Protein AF-A0A2V9CF68-F1 (afdb_monomer)

pLDDT: mean 82.23, std 21.62, range [32.94, 98.69]

Structure (mmCIF, N/CA/C/O backbone):
data_AF-A0A2V9CF68-F1
#
_entry.id   AF-A0A2V9CF68-F1
#
loop_
_atom_site.group_PDB
_atom_site.id
_atom_site.type_symbol
_atom_site.label_atom_id
_atom_site.label_alt_id
_atom_site.label_comp_id
_atom_site.label_asym_id
_atom_site.label_entity_id
_atom_site.label_seq_id
_atom_site.pdbx_PDB_ins_code
_atom_site.Cartn_x
_atom_site.Cartn_y
_atom_site.Cartn_z
_atom_site.occupancy
_atom_site.B_iso_or_equiv
_atom_site.auth_seq_id
_atom_site.auth_comp_id
_atom_site.auth_asym_id
_atom_site.auth_atom_id
_atom_site.pdbx_PDB_model_num
ATOM 1 N N . MET A 1 1 ? -14.642 15.635 1.815 1.00 54.84 1 MET A N 1
ATOM 2 C CA . MET A 1 1 ? -13.775 14.434 1.874 1.00 54.84 1 MET A CA 1
ATOM 3 C C . MET A 1 1 ? -12.700 14.695 2.900 1.00 54.84 1 MET A C 1
ATOM 5 O O . MET A 1 1 ? -12.173 15.802 2.899 1.00 54.84 1 MET A O 1
ATOM 9 N N . ARG A 1 2 ? -12.412 13.734 3.782 1.00 53.28 2 ARG A N 1
ATOM 10 C CA . ARG A 1 2 ? -11.269 13.888 4.684 1.00 53.28 2 ARG A CA 1
ATOM 11 C C . ARG A 1 2 ? -9.996 13.611 3.875 1.00 53.28 2 ARG A C 1
ATOM 13 O O . ARG A 1 2 ? -10.026 12.724 3.014 1.00 53.28 2 ARG A O 1
ATOM 20 N N . PRO A 1 3 ? -8.920 14.391 4.061 1.00 52.75 3 PRO A N 1
ATOM 21 C CA . PRO A 1 3 ? -7.630 13.998 3.529 1.00 52.75 3 PRO A CA 1
ATOM 22 C C . PRO A 1 3 ? -7.236 12.654 4.152 1.00 52.75 3 PRO A C 1
ATOM 24 O O . PRO A 1 3 ? -7.772 12.262 5.191 1.00 52.75 3 PRO A O 1
ATOM 27 N N . TRP A 1 4 ? -6.355 11.929 3.470 1.00 60.69 4 TRP A N 1
ATOM 28 C CA . TRP A 1 4 ? -5.820 10.666 3.961 1.00 60.69 4 TRP A CA 1
ATOM 29 C C . TRP A 1 4 ? -5.393 10.802 5.437 1.00 60.69 4 TRP A C 1
ATOM 31 O O . TRP A 1 4 ? -4.842 11.853 5.777 1.00 60.69 4 TRP A O 1
ATOM 41 N N . PRO A 1 5 ? -5.640 9.804 6.310 1.00 53.25 5 PRO A N 1
ATOM 42 C CA . PRO A 1 5 ? -5.426 9.945 7.754 1.00 53.25 5 PRO A CA 1
ATOM 43 C C . PRO A 1 5 ? -4.019 10.433 8.149 1.00 53.25 5 PRO A C 1
ATOM 45 O O . PRO A 1 5 ? -3.871 11.034 9.206 1.00 53.25 5 PRO A O 1
ATOM 48 N N . SER A 1 6 ? -3.014 10.262 7.275 1.00 51.41 6 SER A N 1
ATOM 49 C CA . SER A 1 6 ? -1.632 10.735 7.461 1.00 51.41 6 SER A CA 1
ATOM 50 C C . SER A 1 6 ? -1.274 12.081 6.788 1.00 51.41 6 SER A C 1
ATOM 52 O O . SER A 1 6 ? -0.101 12.380 6.599 1.00 51.41 6 SER A O 1
ATOM 54 N N . ALA A 1 7 ? -2.247 12.920 6.415 1.00 47.47 7 ALA A N 1
ATOM 55 C CA . ALA A 1 7 ? -1.996 14.226 5.777 1.00 47.47 7 ALA A CA 1
ATOM 56 C C . ALA A 1 7 ? -1.641 15.380 6.748 1.00 47.47 7 ALA A C 1
ATOM 58 O O . ALA A 1 7 ? -1.466 16.517 6.307 1.00 47.47 7 ALA A O 1
ATOM 59 N N . SER A 1 8 ? -1.564 15.117 8.055 1.00 43.09 8 SER A N 1
ATOM 60 C CA . SER A 1 8 ? -1.045 16.036 9.080 1.00 43.09 8 SER A CA 1
ATOM 61 C C . SER A 1 8 ? 0.483 15.944 9.201 1.00 43.09 8 SER A C 1
ATOM 63 O O . SER A 1 8 ? 1.076 14.935 8.836 1.00 43.09 8 SER A O 1
ATOM 65 N N . SER A 1 9 ? 1.130 16.989 9.734 1.00 44.47 9 SER A N 1
ATOM 66 C CA . SER A 1 9 ? 2.597 17.097 9.893 1.00 44.47 9 SER A CA 1
ATOM 67 C C . SER A 1 9 ? 3.245 15.990 10.738 1.00 44.47 9 SER A C 1
ATOM 69 O O . SER A 1 9 ? 4.461 15.840 10.708 1.00 44.47 9 SER A O 1
ATOM 71 N N . GLU A 1 10 ? 2.443 15.197 11.448 1.00 47.47 10 GLU A N 1
ATOM 72 C CA . GLU A 1 10 ? 2.833 13.916 12.029 1.00 47.47 10 GLU A CA 1
ATOM 73 C C . GLU A 1 10 ? 1.908 12.833 11.457 1.00 47.47 10 GLU A C 1
ATOM 75 O O . GLU A 1 10 ? 0.677 12.920 11.562 1.00 47.47 10 GLU A O 1
ATOM 80 N N . LYS A 1 11 ? 2.501 11.832 10.798 1.00 64.69 11 LYS A N 1
ATOM 81 C CA . LYS A 1 11 ? 1.781 10.679 10.256 1.00 64.69 11 LYS A CA 1
ATOM 82 C C . LYS A 1 11 ? 1.430 9.735 11.407 1.00 64.69 11 LYS A C 1
ATOM 84 O O . LYS A 1 11 ? 2.267 8.957 11.857 1.00 64.69 11 LYS A O 1
ATOM 89 N N . VAL A 1 12 ? 0.203 9.827 11.909 1.00 74.62 12 VAL A N 1
ATOM 90 C CA . VAL A 1 12 ? -0.264 8.986 13.019 1.00 74.62 12 VAL A CA 1
ATOM 91 C C . VAL A 1 12 ? -0.771 7.642 12.476 1.00 74.62 12 VAL A C 1
ATOM 93 O O . VAL A 1 12 ? -1.551 7.646 11.519 1.00 74.62 12 VAL A O 1
ATOM 96 N N . PRO A 1 13 ? -0.361 6.500 13.063 1.00 85.56 13 PRO A N 1
ATOM 97 C CA . PRO A 1 13 ? -0.931 5.196 12.743 1.00 85.56 13 PRO A CA 1
ATOM 98 C C . PRO A 1 13 ? -2.456 5.184 12.882 1.00 85.56 13 PRO A C 1
ATOM 100 O O . PRO A 1 13 ? -3.014 5.694 13.855 1.00 85.56 13 PRO A O 1
ATOM 103 N N . VAL A 1 14 ? -3.131 4.559 11.926 1.00 90.31 14 VAL A N 1
ATOM 104 C CA . VAL A 1 14 ? -4.577 4.333 11.954 1.00 90.31 14 VAL A CA 1
ATOM 105 C C . VAL A 1 14 ? -4.861 3.061 12.761 1.00 90.31 14 VAL A C 1
ATOM 107 O O . VAL A 1 14 ? -4.119 2.084 12.624 1.00 90.31 14 VAL A O 1
ATOM 110 N N . PRO A 1 15 ? -5.922 3.021 13.594 1.00 93.44 15 PRO A N 1
ATOM 111 C CA . PRO A 1 15 ? -6.317 1.797 14.285 1.00 93.44 15 PRO A CA 1
ATOM 112 C C . PRO A 1 15 ? -6.438 0.619 13.314 1.00 93.44 15 PRO A C 1
ATOM 114 O O . PRO A 1 15 ? -7.020 0.764 12.240 1.00 93.44 15 PRO A O 1
ATOM 117 N N . VAL A 1 16 ? -5.918 -0.551 13.703 1.00 94.62 16 VAL A N 1
ATOM 118 C CA . VAL A 1 16 ? -5.820 -1.739 12.831 1.00 94.62 16 VAL A CA 1
ATOM 119 C C . VAL A 1 16 ? -7.144 -2.032 12.124 1.00 94.62 16 VAL A C 1
ATOM 121 O O . VAL A 1 16 ? -7.177 -2.162 10.907 1.00 94.62 16 VAL A O 1
ATOM 124 N N . GLU A 1 17 ? -8.254 -2.059 12.860 1.00 94.19 17 GLU A N 1
ATOM 125 C CA . GLU A 1 17 ? -9.573 -2.352 12.295 1.00 94.19 17 GLU A CA 1
ATOM 126 C C . GLU A 1 17 ? -10.018 -1.321 11.239 1.00 94.19 17 GLU A C 1
ATOM 128 O O . GLU A 1 17 ? -10.606 -1.679 10.219 1.00 94.19 17 GLU A O 1
ATOM 133 N N . GLU A 1 18 ? -9.719 -0.037 11.449 1.00 93.56 18 GLU A N 1
ATOM 134 C CA . GLU A 1 18 ? -10.039 1.027 10.493 1.00 93.56 18 GLU A CA 1
ATOM 135 C C . GLU A 1 18 ? -9.141 0.946 9.251 1.00 93.56 18 GLU A C 1
ATOM 137 O O . GLU A 1 18 ? -9.642 1.032 8.128 1.00 93.56 18 GLU A O 1
ATOM 142 N N . ALA A 1 19 ? -7.840 0.694 9.432 1.00 95.69 19 ALA A N 1
ATOM 143 C CA . ALA A 1 19 ? -6.902 0.484 8.332 1.00 95.69 19 ALA A CA 1
ATOM 144 C C . ALA A 1 19 ? -7.339 -0.690 7.440 1.00 95.69 19 ALA A C 1
ATOM 146 O O . ALA A 1 19 ? -7.378 -0.563 6.215 1.00 95.69 19 ALA A O 1
ATOM 147 N N . LEU A 1 20 ? -7.749 -1.804 8.054 1.00 97.06 20 LEU A N 1
ATOM 148 C CA . LEU A 1 20 ? -8.263 -2.980 7.356 1.00 97.06 20 LEU A CA 1
ATOM 149 C C . LEU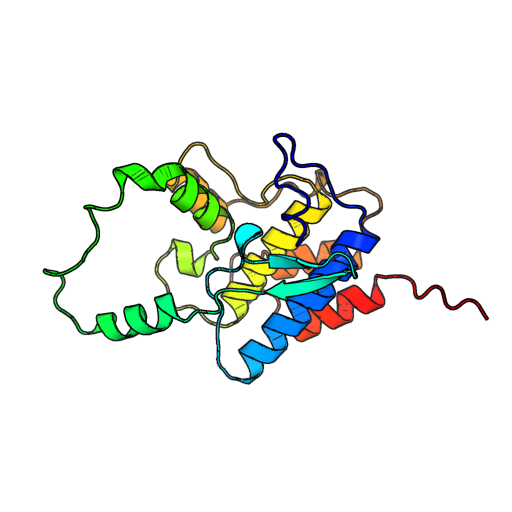 A 1 20 ? -9.572 -2.685 6.609 1.00 97.06 20 LEU A C 1
ATOM 151 O O . LEU A 1 20 ? -9.690 -3.041 5.439 1.00 97.06 20 LEU A O 1
ATOM 155 N N . LYS A 1 21 ? -10.524 -1.957 7.209 1.00 95.19 21 LYS A N 1
ATOM 156 C CA . LYS A 1 21 ? -11.767 -1.538 6.525 1.00 95.19 21 LYS A CA 1
ATOM 157 C C . LYS A 1 21 ? -11.510 -0.643 5.309 1.00 95.19 21 LYS A C 1
ATOM 159 O O . LYS A 1 21 ? -12.213 -0.761 4.303 1.00 95.19 21 LYS A O 1
ATOM 164 N N . ILE A 1 22 ? -10.524 0.253 5.387 1.00 95.88 22 ILE A N 1
ATOM 165 C CA . ILE A 1 22 ? -10.114 1.097 4.256 1.00 95.88 22 ILE A CA 1
ATOM 166 C C . ILE A 1 22 ? -9.480 0.227 3.167 1.00 95.88 22 ILE A C 1
ATOM 168 O O . ILE A 1 22 ? -9.891 0.288 2.008 1.00 95.88 22 ILE A O 1
ATOM 172 N N . CYS A 1 23 ? -8.506 -0.608 3.531 1.00 97.88 23 CYS A N 1
ATOM 173 C CA . CYS A 1 23 ? -7.775 -1.438 2.578 1.00 97.88 23 CYS A CA 1
ATOM 174 C C . CYS A 1 23 ? -8.637 -2.525 1.928 1.00 97.88 23 CYS A C 1
ATOM 176 O O . CYS A 1 23 ? -8.420 -2.809 0.755 1.00 97.88 23 CYS A O 1
ATOM 178 N N . ALA A 1 24 ? -9.658 -3.060 2.601 1.00 98.19 24 ALA A N 1
ATOM 179 C CA . ALA A 1 24 ? -10.625 -3.961 1.972 1.00 98.19 24 ALA A CA 1
ATOM 180 C C . ALA A 1 24 ? -11.313 -3.301 0.760 1.00 98.19 24 ALA A C 1
ATOM 182 O O . ALA A 1 24 ? -11.367 -3.888 -0.318 1.00 98.19 24 ALA A O 1
ATOM 183 N N . GLN A 1 25 ? -11.754 -2.045 0.903 1.00 98.06 25 GLN A N 1
ATOM 184 C CA . GLN A 1 25 ? -12.384 -1.295 -0.191 1.00 98.06 25 GLN A CA 1
ATOM 185 C C . GLN A 1 25 ? -11.380 -0.878 -1.280 1.00 98.06 25 GLN A C 1
ATOM 187 O O . GLN A 1 25 ? -11.732 -0.803 -2.456 1.00 98.06 25 GLN A O 1
ATOM 192 N N . VAL A 1 26 ? -10.116 -0.606 -0.922 1.00 98.31 26 VAL A N 1
ATOM 193 C CA . VAL A 1 26 ? -9.057 -0.379 -1.924 1.00 98.31 26 VAL A CA 1
ATOM 194 C C . VAL A 1 26 ? -8.816 -1.652 -2.737 1.00 98.31 26 VAL A C 1
ATOM 196 O O . VAL A 1 26 ? -8.753 -1.579 -3.962 1.00 98.31 26 VAL A O 1
ATOM 199 N N . ALA A 1 27 ? -8.715 -2.808 -2.077 1.00 98.56 27 ALA A N 1
ATOM 200 C CA . ALA A 1 27 ? -8.533 -4.099 -2.732 1.00 98.56 27 ALA A CA 1
ATOM 201 C C . ALA A 1 27 ? -9.712 -4.434 -3.662 1.00 98.56 27 ALA A C 1
ATOM 203 O O . ALA A 1 27 ? -9.478 -4.827 -4.801 1.00 98.56 27 ALA A O 1
ATOM 204 N N . GLU A 1 28 ? -10.952 -4.169 -3.236 1.00 98.44 28 GLU A N 1
ATOM 205 C CA . GLU A 1 28 ? -12.160 -4.290 -4.071 1.00 98.44 28 GLU A CA 1
ATOM 206 C C . GLU A 1 28 ? -12.088 -3.412 -5.333 1.00 98.44 28 GLU A C 1
ATOM 208 O O . GLU A 1 28 ? -12.361 -3.865 -6.445 1.00 98.44 28 GLU A O 1
ATOM 213 N N . ALA A 1 29 ? -11.672 -2.150 -5.189 1.00 97.94 29 ALA A N 1
ATOM 214 C CA . ALA A 1 29 ? -11.540 -1.239 -6.324 1.00 97.94 29 ALA A CA 1
ATOM 215 C C . ALA A 1 29 ? -10.443 -1.681 -7.312 1.00 97.94 29 ALA A C 1
ATOM 217 O O . ALA A 1 29 ? -10.614 -1.532 -8.524 1.00 97.94 29 ALA A O 1
ATOM 218 N N . LEU A 1 30 ? -9.325 -2.219 -6.809 1.00 98.19 30 LEU A N 1
ATOM 219 C CA . LEU A 1 30 ? -8.256 -2.773 -7.644 1.00 98.19 30 LEU A CA 1
ATOM 220 C C . LEU A 1 30 ? -8.708 -4.041 -8.368 1.00 98.19 30 LEU A C 1
ATOM 222 O O . LEU A 1 30 ? -8.493 -4.145 -9.570 1.00 98.19 30 LEU A O 1
ATOM 226 N N . GLU A 1 31 ? -9.367 -4.963 -7.665 1.00 98.19 31 GLU A N 1
ATOM 227 C CA . GLU A 1 31 ? -9.943 -6.189 -8.227 1.00 98.19 31 GLU A CA 1
ATOM 228 C C . GLU A 1 31 ? -10.862 -5.857 -9.410 1.00 98.19 31 GLU A C 1
ATOM 230 O O . GLU A 1 31 ? -10.607 -6.294 -10.533 1.00 98.19 31 GLU A O 1
ATOM 235 N N . ALA A 1 32 ? -11.839 -4.968 -9.203 1.00 97.19 32 ALA A N 1
ATOM 236 C CA . ALA A 1 32 ? -12.784 -4.558 -10.241 1.00 97.19 32 ALA A CA 1
ATOM 237 C C . ALA A 1 32 ? -12.117 -3.884 -11.460 1.00 97.19 32 ALA A C 1
ATOM 239 O O . ALA A 1 32 ? -12.636 -3.949 -12.580 1.00 97.19 32 ALA A O 1
ATOM 240 N N . ALA A 1 33 ? -10.984 -3.201 -11.267 1.00 95.50 33 ALA A N 1
ATOM 241 C CA . ALA A 1 33 ? -10.203 -2.628 -12.362 1.00 95.50 33 ALA A CA 1
ATOM 242 C C . ALA A 1 33 ? -9.382 -3.701 -13.096 1.00 95.50 33 ALA A C 1
ATOM 244 O O . ALA A 1 33 ? -9.371 -3.735 -14.330 1.00 95.50 33 ALA A O 1
ATOM 245 N N . HIS A 1 34 ? -8.742 -4.605 -12.352 1.00 96.06 34 HIS A N 1
ATOM 246 C CA . HIS A 1 34 ? -7.926 -5.697 -12.887 1.00 96.06 34 HIS A CA 1
ATOM 247 C C . HIS A 1 34 ? -8.755 -6.672 -13.724 1.00 96.06 34 HIS A C 1
ATOM 249 O O . HIS A 1 34 ? -8.288 -7.091 -14.783 1.00 96.06 34 HIS A O 1
ATOM 255 N N . GLU A 1 35 ? -9.996 -6.962 -13.324 1.00 95.88 35 GLU A N 1
ATOM 256 C CA . GLU A 1 35 ? -10.957 -7.759 -14.106 1.00 95.88 35 GLU A CA 1
ATOM 257 C C . GLU A 1 35 ? -11.269 -7.147 -15.479 1.00 95.88 35 GLU A C 1
ATOM 259 O O . GLU A 1 35 ? -11.575 -7.857 -16.435 1.00 95.88 35 GLU A O 1
ATOM 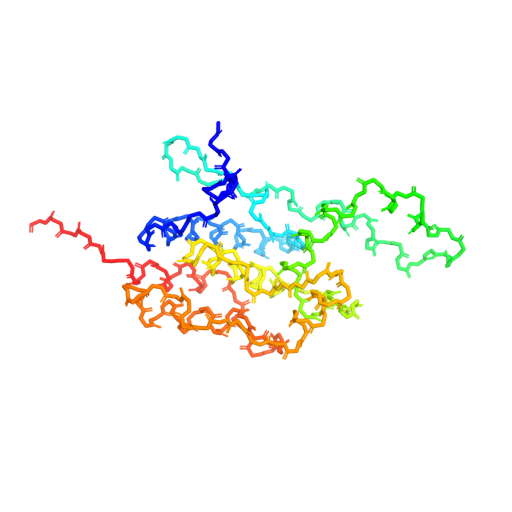264 N N . LYS A 1 36 ? -11.142 -5.822 -15.603 1.00 94.19 36 LYS A N 1
ATOM 265 C CA . LYS A 1 36 ? -11.320 -5.079 -16.859 1.00 94.19 36 LYS A CA 1
ATOM 266 C C . LYS A 1 36 ? -10.005 -4.856 -17.609 1.00 94.19 36 LYS A C 1
ATOM 268 O O . LYS A 1 36 ? -9.978 -4.109 -18.584 1.00 94.19 36 LYS A O 1
ATOM 273 N N . GLY A 1 37 ? -8.908 -5.462 -17.151 1.00 91.38 37 GLY A N 1
ATOM 274 C CA . GLY A 1 37 ? -7.574 -5.292 -17.729 1.00 91.38 37 GLY A CA 1
ATOM 275 C C . GLY A 1 37 ? -6.927 -3.932 -17.441 1.00 91.38 37 GLY A C 1
ATOM 276 O O . GLY A 1 37 ? -5.930 -3.587 -18.075 1.00 91.38 37 GLY A O 1
ATOM 277 N N . ILE A 1 38 ? -7.463 -3.150 -16.500 1.00 93.06 38 ILE A N 1
ATOM 278 C CA . ILE A 1 38 ? -6.951 -1.822 -16.147 1.00 93.06 38 ILE A CA 1
ATOM 279 C C . ILE A 1 38 ? -5.996 -1.953 -14.962 1.00 93.06 38 ILE A C 1
ATOM 281 O O . ILE A 1 38 ? -6.396 -2.397 -13.894 1.00 93.06 38 ILE A O 1
ATOM 285 N N . ILE A 1 39 ? -4.746 -1.519 -15.133 1.00 92.94 39 ILE A N 1
ATOM 286 C CA . ILE A 1 39 ? -3.737 -1.445 -14.061 1.00 92.94 39 ILE A CA 1
ATOM 287 C C . ILE A 1 39 ? -3.631 0.015 -13.607 1.00 92.94 39 ILE A C 1
ATOM 289 O O . ILE A 1 39 ? -3.463 0.906 -14.444 1.00 92.94 39 ILE A O 1
ATOM 293 N N . HIS A 1 40 ? -3.683 0.277 -12.303 1.00 94.50 40 HIS A N 1
ATOM 294 C CA . HIS A 1 40 ? -3.639 1.626 -11.743 1.00 94.50 40 HIS A CA 1
ATOM 295 C C .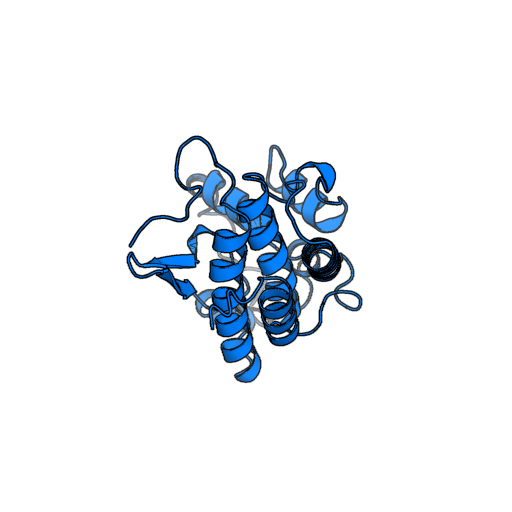 HIS A 1 40 ? -2.269 2.296 -11.930 1.00 94.50 40 HIS A C 1
ATOM 297 O O . HIS A 1 40 ? -2.215 3.466 -12.315 1.00 94.50 40 HIS A O 1
ATOM 303 N N . ARG A 1 41 ? -1.162 1.585 -11.669 1.00 92.88 41 ARG A N 1
ATOM 304 C CA . ARG A 1 41 ? 0.244 2.028 -11.837 1.00 92.88 41 ARG A CA 1
ATOM 305 C C . ARG A 1 41 ? 0.698 3.216 -10.976 1.00 92.88 41 ARG A C 1
ATOM 307 O O . ARG A 1 41 ? 1.835 3.670 -11.143 1.00 92.88 41 ARG A O 1
ATOM 314 N N . ASP A 1 42 ? -0.166 3.764 -10.131 1.00 91.31 42 ASP A N 1
ATOM 315 C CA . ASP A 1 42 ? 0.119 4.950 -9.309 1.00 91.31 42 ASP A CA 1
ATOM 316 C C . ASP A 1 42 ? -0.685 4.949 -8.001 1.00 91.31 42 ASP A C 1
ATOM 318 O O . ASP A 1 42 ? -1.101 5.998 -7.513 1.00 91.31 42 ASP A O 1
ATOM 322 N N . LEU A 1 43 ? -0.975 3.770 -7.447 1.00 94.62 43 LEU A N 1
ATOM 323 C CA . LEU A 1 43 ? -1.687 3.693 -6.177 1.00 94.62 43 LEU A CA 1
ATOM 324 C C . LEU A 1 43 ? -0.799 4.252 -5.058 1.00 94.62 43 LEU A C 1
ATOM 326 O O . LEU A 1 43 ? 0.327 3.805 -4.862 1.00 94.62 43 LEU A O 1
ATOM 330 N N . LYS A 1 44 ? -1.321 5.238 -4.330 1.00 92.62 44 LYS A N 1
ATOM 331 C CA . LYS A 1 44 ? -0.654 5.908 -3.208 1.00 92.62 44 LYS A CA 1
ATOM 332 C C . LYS A 1 44 ? -1.687 6.638 -2.346 1.00 92.62 44 LYS A C 1
ATOM 334 O O . LYS A 1 44 ? -2.777 6.924 -2.850 1.00 92.62 44 LYS A O 1
ATOM 339 N N . PRO A 1 45 ? -1.357 7.030 -1.104 1.00 92.50 45 PRO A N 1
ATOM 340 C CA . PRO A 1 45 ? -2.265 7.755 -0.214 1.00 92.50 45 PRO A CA 1
ATOM 341 C C . PRO A 1 45 ? -2.980 8.956 -0.845 1.00 92.50 45 PRO A C 1
ATOM 343 O O . PRO A 1 45 ? -4.178 9.149 -0.648 1.00 92.50 45 PRO A O 1
ATOM 346 N N . ALA A 1 46 ? -2.277 9.748 -1.662 1.00 88.69 46 ALA A N 1
ATOM 347 C CA . ALA A 1 46 ? -2.857 10.919 -2.325 1.00 88.69 46 ALA A CA 1
ATOM 348 C C . ALA A 1 46 ? -4.042 10.572 -3.255 1.00 88.69 46 ALA A C 1
ATOM 350 O O . ALA A 1 46 ? -4.969 11.384 -3.382 1.00 88.69 46 ALA A O 1
ATOM 351 N N . ASN A 1 47 ? -4.035 9.358 -3.819 1.00 92.62 47 ASN A N 1
ATOM 352 C CA . ASN A 1 47 ? -5.017 8.839 -4.774 1.00 92.62 47 ASN A CA 1
ATOM 353 C C . ASN A 1 47 ? -6.127 8.015 -4.096 1.00 92.62 47 ASN A C 1
ATOM 355 O O . ASN A 1 47 ? -6.998 7.479 -4.776 1.00 92.62 47 ASN A O 1
ATOM 359 N N . VAL A 1 48 ? -6.146 7.941 -2.761 1.00 93.56 48 VAL A N 1
ATOM 360 C CA . VAL A 1 48 ? -7.216 7.291 -1.995 1.00 93.56 48 VAL A CA 1
ATOM 361 C C . VAL A 1 48 ? -7.970 8.343 -1.185 1.00 93.56 48 VAL A C 1
ATOM 363 O O . VAL A 1 48 ? -7.385 9.100 -0.410 1.00 93.56 48 VAL A O 1
ATOM 366 N N . LYS A 1 49 ? -9.293 8.420 -1.361 1.00 91.12 49 LYS A N 1
ATOM 367 C CA . LYS A 1 49 ? -10.161 9.335 -0.605 1.00 91.12 49 LYS A CA 1
ATOM 368 C C . LYS A 1 49 ? -11.135 8.563 0.260 1.00 91.12 49 LYS A C 1
ATOM 370 O O . LYS A 1 49 ? -11.834 7.686 -0.238 1.00 91.12 49 LYS A O 1
ATOM 375 N N . VAL A 1 50 ? -11.247 8.973 1.521 1.00 90.62 50 VAL A N 1
ATOM 376 C CA . VAL A 1 50 ? -12.250 8.461 2.457 1.00 90.62 50 VAL A CA 1
ATOM 377 C C . VAL A 1 50 ? -13.319 9.534 2.668 1.00 90.62 50 VAL A C 1
ATOM 379 O O . VAL A 1 50 ? -13.046 10.705 2.968 1.00 90.62 50 VAL A O 1
ATOM 382 N N . THR A 1 51 ? -14.565 9.155 2.422 1.00 89.56 51 THR A N 1
ATOM 383 C CA . THR A 1 51 ? -15.734 10.004 2.673 1.00 89.56 51 THR A CA 1
ATOM 384 C C . THR A 1 51 ? -16.060 10.041 4.172 1.00 89.56 51 THR A C 1
ATOM 386 O O . THR A 1 51 ? -15.656 9.132 4.897 1.00 89.56 51 THR A O 1
ATOM 389 N N . PRO A 1 52 ? -16.772 11.067 4.677 1.00 84.06 52 PRO A N 1
ATOM 390 C CA . PRO A 1 52 ? -17.224 11.088 6.071 1.00 84.06 52 PRO A CA 1
ATOM 391 C C . PRO A 1 52 ? -18.050 9.856 6.469 1.00 84.06 52 PRO A C 1
ATOM 393 O O . PRO A 1 52 ? -18.049 9.478 7.634 1.00 84.06 52 PRO A O 1
ATOM 396 N N . GLU A 1 53 ? -18.701 9.211 5.501 1.00 87.00 53 GLU A N 1
ATOM 397 C CA . GLU A 1 53 ? -19.500 7.997 5.673 1.00 87.00 53 GLU A CA 1
ATOM 398 C C . GLU A 1 53 ? -18.658 6.705 5.623 1.00 87.00 53 GLU A C 1
ATOM 400 O O . GLU A 1 53 ? -19.213 5.610 5.596 1.00 87.00 53 GLU A O 1
ATOM 405 N N . GLY A 1 54 ? -17.325 6.805 5.555 1.00 87.31 54 GLY A N 1
ATOM 406 C CA . GLY A 1 54 ? -16.412 5.655 5.546 1.00 87.31 54 GLY A CA 1
ATOM 407 C C . GLY A 1 54 ? -16.252 4.954 4.191 1.00 87.31 54 GLY A C 1
ATOM 408 O O . GLY A 1 54 ? -15.540 3.954 4.101 1.00 87.31 54 GLY A O 1
ATOM 409 N N . LYS A 1 55 ? -16.865 5.473 3.116 1.00 94.00 55 LYS A N 1
ATOM 410 C CA . LYS A 1 55 ? -16.664 4.949 1.753 1.00 94.00 55 LYS A CA 1
ATOM 411 C C . LYS A 1 55 ? -15.331 5.402 1.176 1.00 94.00 55 LYS A C 1
ATOM 413 O O . LYS A 1 55 ? -15.019 6.597 1.236 1.00 94.00 55 LYS A O 1
ATOM 418 N N . VAL A 1 56 ? -14.612 4.476 0.557 1.00 95.31 56 VAL A N 1
ATOM 419 C CA . VAL A 1 56 ? -13.339 4.711 -0.122 1.00 95.31 56 VAL A CA 1
ATOM 420 C C . VAL A 1 56 ? -13.562 4.928 -1.616 1.00 95.31 56 VAL A C 1
ATOM 422 O O . VAL A 1 56 ? -14.369 4.257 -2.255 1.00 95.31 56 VAL A O 1
ATOM 425 N N . LYS A 1 57 ? -12.829 5.883 -2.188 1.00 94.31 57 LYS A N 1
ATOM 426 C CA . LYS A 1 57 ? -12.691 6.062 -3.634 1.00 94.31 57 LYS A CA 1
ATOM 427 C C . LYS A 1 57 ? -11.216 6.050 -4.003 1.00 94.31 57 LYS A C 1
ATOM 429 O O . LYS A 1 57 ? -10.455 6.871 -3.490 1.00 94.31 57 LYS A O 1
ATOM 434 N N . VAL A 1 58 ? -10.848 5.148 -4.906 1.00 94.56 58 VAL A N 1
ATOM 435 C CA . VAL A 1 58 ? -9.533 5.126 -5.552 1.00 94.56 58 VAL A CA 1
ATOM 436 C C . VAL A 1 58 ? -9.618 5.974 -6.821 1.00 94.56 58 VAL A C 1
ATOM 438 O O . VAL A 1 58 ? -10.556 5.827 -7.608 1.00 94.56 58 VAL A O 1
ATOM 441 N N . LEU A 1 59 ? -8.700 6.923 -6.966 1.00 91.56 59 LEU A N 1
ATOM 442 C CA . LEU A 1 59 ? -8.678 7.926 -8.029 1.00 91.56 59 LEU A CA 1
ATOM 443 C C . LEU A 1 59 ? -7.553 7.640 -9.028 1.00 91.56 59 LEU A C 1
ATOM 445 O O . LEU A 1 59 ? -6.601 6.942 -8.709 1.00 91.56 59 LEU A O 1
ATOM 449 N N . ASP A 1 60 ? -7.646 8.231 -10.220 1.00 84.44 60 ASP A N 1
ATOM 450 C CA . ASP A 1 60 ? -6.550 8.287 -11.197 1.00 84.44 60 ASP A CA 1
ATOM 451 C C . ASP A 1 60 ? -5.994 6.918 -11.634 1.00 84.44 60 ASP A C 1
ATOM 453 O O . ASP A 1 60 ? -4.786 6.725 -11.791 1.00 84.44 60 ASP A O 1
ATOM 457 N N . PHE A 1 61 ? -6.890 5.959 -11.890 1.00 78.50 61 PHE A N 1
ATOM 458 C CA . PHE A 1 61 ? -6.540 4.662 -12.471 1.00 78.50 61 PHE A CA 1
ATOM 459 C C . PHE A 1 61 ? -5.861 4.822 -13.830 1.00 78.50 61 PHE A C 1
ATOM 461 O O . PHE A 1 61 ? -6.555 4.946 -14.829 1.00 78.50 61 PHE A O 1
ATOM 468 N N . GLY A 1 62 ? -4.529 4.780 -13.888 1.00 63.59 62 GLY A N 1
ATOM 469 C CA . GLY A 1 62 ? -3.717 4.465 -15.072 1.00 63.59 62 GLY A CA 1
ATOM 470 C C . GLY A 1 62 ? -3.885 5.320 -16.339 1.00 63.59 62 GLY A C 1
ATOM 471 O O . GLY A 1 62 ? -3.064 5.177 -17.244 1.00 63.59 62 GLY A O 1
ATOM 472 N N . LEU A 1 63 ? -4.877 6.214 -16.425 1.00 56.62 63 LEU A N 1
ATOM 473 C CA . LEU A 1 63 ? -5.295 6.872 -17.664 1.00 56.62 63 LEU A CA 1
ATOM 474 C C . LEU A 1 63 ? -4.148 7.696 -18.250 1.00 56.62 63 LEU A C 1
ATOM 476 O O . LEU A 1 63 ? -3.847 7.561 -19.428 1.00 56.62 63 LEU A O 1
ATOM 480 N N . ALA A 1 64 ? -3.414 8.445 -17.424 1.00 51.03 64 ALA A N 1
ATOM 481 C CA . ALA A 1 64 ? -2.280 9.250 -17.882 1.00 51.03 64 ALA A CA 1
ATOM 482 C C . ALA A 1 64 ? -1.072 8.415 -18.365 1.00 51.03 64 ALA A C 1
ATOM 484 O O . ALA A 1 64 ? -0.339 8.848 -19.249 1.00 51.03 64 ALA A O 1
ATOM 485 N N . LYS A 1 65 ? -0.860 7.206 -17.819 1.00 51.31 65 LYS A N 1
ATOM 486 C CA . LYS A 1 65 ? 0.269 6.324 -18.191 1.00 51.31 65 LYS A CA 1
ATOM 487 C C . LYS A 1 65 ? -0.085 5.339 -19.313 1.00 51.31 65 LYS A C 1
ATOM 489 O O . LYS A 1 65 ? 0.824 4.723 -19.864 1.00 51.31 65 LYS A O 1
ATOM 494 N N . ALA A 1 66 ? -1.365 5.162 -19.644 1.00 41.56 66 ALA A N 1
ATOM 495 C CA . ALA A 1 66 ? -1.795 4.406 -20.821 1.00 41.56 66 ALA A CA 1
ATOM 496 C C . ALA A 1 66 ? -1.420 5.149 -22.115 1.00 41.56 66 ALA A C 1
ATOM 498 O O . ALA A 1 66 ? -0.873 4.532 -23.019 1.00 41.56 66 ALA A O 1
ATOM 499 N N . PHE A 1 67 ? -1.566 6.479 -22.140 1.00 33.72 67 PHE A N 1
ATOM 500 C CA . PHE A 1 67 ? -1.153 7.314 -23.278 1.00 33.72 67 PHE A CA 1
ATOM 501 C C . PHE A 1 67 ? 0.371 7.444 -23.437 1.00 33.72 67 PHE A C 1
ATOM 503 O O . PHE A 1 67 ? 0.854 7.641 -24.543 1.00 33.72 67 PHE A O 1
ATOM 510 N N . ALA A 1 68 ? 1.147 7.276 -22.361 1.00 41.28 68 ALA A N 1
ATOM 511 C CA . ALA A 1 68 ? 2.611 7.203 -22.442 1.00 41.28 68 ALA A CA 1
ATOM 512 C C . ALA A 1 68 ? 3.124 5.808 -22.867 1.00 41.28 68 ALA A C 1
ATOM 514 O O . ALA A 1 68 ? 4.290 5.659 -23.216 1.00 41.28 68 ALA A O 1
ATOM 515 N N . GLY A 1 69 ? 2.265 4.781 -22.822 1.00 37.03 69 GLY A N 1
ATOM 516 C CA . GLY A 1 69 ? 2.588 3.408 -23.221 1.00 37.03 69 GLY A CA 1
ATOM 517 C C . GLY A 1 69 ? 2.612 3.179 -24.734 1.00 37.03 69 GLY A C 1
ATOM 518 O O . GLY A 1 69 ? 3.232 2.212 -25.167 1.00 37.03 69 GLY A O 1
ATOM 519 N N . ASP A 1 70 ? 2.018 4.080 -25.522 1.00 32.94 70 ASP A N 1
ATOM 520 C CA . ASP A 1 70 ? 2.132 4.088 -26.990 1.00 32.94 70 ASP A CA 1
ATOM 521 C C . ASP A 1 70 ? 3.412 4.793 -27.480 1.00 32.94 70 ASP A C 1
ATOM 523 O O . ASP A 1 70 ? 3.812 4.631 -28.631 1.00 32.94 70 ASP A O 1
ATOM 527 N N . ALA A 1 71 ? 4.134 5.492 -26.594 1.00 37.06 71 ALA A N 1
ATOM 528 C CA . ALA A 1 71 ? 5.410 6.136 -26.916 1.00 37.06 71 ALA A CA 1
ATOM 529 C C . ALA A 1 71 ? 6.596 5.153 -26.991 1.00 37.06 71 ALA A C 1
ATOM 531 O O . ALA A 1 71 ? 7.720 5.560 -27.269 1.00 37.06 71 ALA A O 1
ATOM 532 N N . ALA A 1 72 ? 6.372 3.847 -26.795 1.00 38.72 72 ALA A N 1
ATOM 533 C CA . ALA A 1 72 ? 7.400 2.829 -27.024 1.00 38.72 72 ALA A CA 1
ATOM 534 C C . ALA A 1 72 ? 7.820 2.705 -28.509 1.00 38.72 72 ALA A C 1
ATOM 536 O O . ALA A 1 72 ? 8.760 1.971 -28.806 1.00 38.72 72 ALA A O 1
ATOM 537 N N . ASN A 1 73 ? 7.157 3.431 -29.421 1.00 37.28 73 ASN A N 1
ATOM 538 C CA . ASN A 1 73 ? 7.490 3.517 -30.845 1.00 37.28 73 ASN A CA 1
ATOM 539 C C . ASN A 1 73 ? 7.901 4.921 -31.322 1.00 37.28 73 ASN A C 1
ATOM 541 O O . ASN A 1 73 ? 8.037 5.114 -32.530 1.00 37.28 73 ASN A O 1
ATOM 545 N N . GLU A 1 74 ? 8.121 5.895 -30.433 1.00 35.59 74 GLU A N 1
ATOM 546 C CA . GLU A 1 74 ? 8.536 7.237 -30.855 1.00 35.59 74 GLU A CA 1
ATOM 547 C C . GLU A 1 74 ? 9.982 7.561 -30.462 1.00 35.59 74 GLU A C 1
ATOM 549 O O . GLU A 1 74 ? 10.462 7.247 -29.374 1.00 35.59 74 GLU A O 1
ATOM 554 N N . ASP A 1 75 ? 10.670 8.148 -31.440 1.00 38.25 75 ASP A N 1
ATOM 555 C CA . ASP A 1 75 ? 12.063 8.581 -31.478 1.00 38.25 75 ASP A CA 1
ATOM 556 C C . ASP A 1 75 ? 12.611 9.071 -30.110 1.00 38.25 75 ASP A C 1
ATOM 558 O O . ASP A 1 75 ? 12.030 9.982 -29.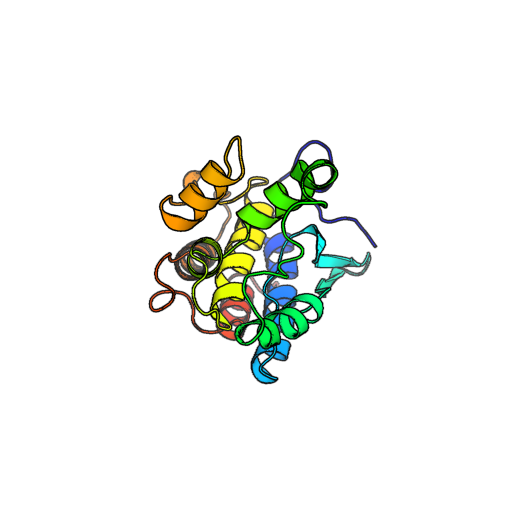508 1.00 38.25 75 ASP A O 1
ATOM 562 N N . PRO A 1 76 ? 13.760 8.537 -29.629 1.00 46.53 76 PRO A N 1
ATOM 563 C CA . PRO A 1 76 ? 14.416 8.980 -28.395 1.00 46.53 76 PRO A CA 1
ATOM 564 C C . PRO A 1 76 ? 14.718 10.489 -28.325 1.00 46.53 76 PRO A C 1
ATOM 566 O O . PRO A 1 76 ? 15.071 10.988 -27.255 1.00 46.53 76 PRO A O 1
ATOM 569 N N . SER A 1 77 ? 14.608 11.219 -29.439 1.00 42.00 77 SER A N 1
ATOM 570 C CA . SER A 1 77 ? 14.867 12.657 -29.526 1.00 42.00 77 SER A CA 1
ATOM 571 C C . SER A 1 77 ? 13.757 13.562 -28.956 1.00 42.00 77 SER A C 1
ATOM 573 O O . SER A 1 77 ? 14.043 14.715 -28.640 1.00 42.00 77 SER A O 1
ATOM 575 N N . ASN A 1 78 ? 12.532 13.058 -28.742 1.00 39.09 78 ASN A N 1
ATOM 576 C CA . ASN A 1 78 ? 11.375 13.860 -28.297 1.00 39.09 78 ASN A CA 1
ATOM 577 C C . ASN A 1 78 ? 10.808 13.438 -26.932 1.00 39.09 78 ASN A C 1
ATOM 579 O O . ASN A 1 78 ? 9.603 13.477 -26.690 1.00 39.09 78 ASN A O 1
ATOM 583 N N . SER A 1 79 ? 11.677 13.058 -25.998 1.00 40.62 79 SER A N 1
ATOM 584 C CA . SER A 1 79 ? 11.265 12.792 -24.620 1.00 40.62 79 SER A CA 1
ATOM 585 C C . SER A 1 79 ? 11.028 14.121 -23.873 1.00 40.62 79 SER A C 1
ATOM 587 O O . SER A 1 79 ? 11.984 14.883 -23.695 1.00 40.62 79 SER A O 1
ATOM 589 N N . PRO A 1 80 ? 9.809 14.439 -23.389 1.00 36.97 80 PRO A N 1
ATOM 590 C CA . PRO A 1 80 ? 9.556 15.636 -22.586 1.00 36.97 80 PRO A CA 1
ATOM 591 C C . PRO A 1 80 ? 10.051 15.405 -21.147 1.00 36.97 80 PRO A C 1
ATOM 593 O O . PRO A 1 80 ? 9.273 15.404 -20.199 1.00 36.97 80 PRO A O 1
ATOM 596 N N . THR A 1 81 ? 11.347 15.137 -20.972 1.00 43.97 81 THR A N 1
ATOM 597 C CA . THR A 1 81 ? 11.852 14.481 -19.750 1.00 43.97 81 THR A CA 1
ATOM 598 C C . THR A 1 81 ? 12.665 15.389 -18.826 1.00 43.97 81 THR A C 1
ATOM 600 O O . THR A 1 81 ? 13.019 14.965 -17.735 1.00 43.97 81 THR A O 1
ATOM 603 N N . LEU A 1 82 ? 12.921 16.661 -19.151 1.00 39.41 82 LEU A N 1
ATOM 604 C CA . LEU A 1 82 ? 13.866 17.460 -18.343 1.00 39.41 82 LEU A CA 1
ATOM 605 C C . LEU A 1 82 ? 13.404 18.853 -17.888 1.00 39.41 82 LEU A C 1
ATOM 607 O O . LEU A 1 82 ? 14.045 19.428 -17.014 1.00 39.41 82 LEU A O 1
ATOM 611 N N . SER A 1 83 ? 12.285 19.395 -18.378 1.00 37.88 83 SER A N 1
ATOM 612 C CA . SER A 1 83 ? 11.871 20.774 -18.043 1.00 37.88 83 SER A CA 1
ATOM 613 C C . SER A 1 83 ? 10.907 20.907 -16.853 1.00 37.88 83 SER A C 1
ATOM 615 O O . SER A 1 83 ? 10.747 22.005 -16.328 1.00 37.88 83 SER A O 1
ATOM 617 N N . ILE A 1 84 ? 10.302 19.813 -16.373 1.00 42.38 84 ILE A N 1
ATOM 618 C CA . ILE A 1 84 ? 9.342 19.817 -15.242 1.00 42.38 84 ILE A CA 1
ATOM 619 C C . ILE A 1 84 ? 10.018 19.465 -13.893 1.00 42.38 84 ILE A C 1
ATOM 621 O O . ILE A 1 84 ? 9.446 19.656 -12.819 1.00 42.38 84 ILE A O 1
ATOM 625 N N . ALA A 1 85 ? 11.271 18.997 -13.925 1.00 40.84 85 ALA A N 1
ATOM 626 C CA . ALA A 1 85 ? 11.959 18.392 -12.782 1.00 40.84 85 ALA A CA 1
ATOM 627 C C . ALA A 1 85 ? 12.173 19.338 -11.580 1.00 40.84 85 ALA A C 1
ATOM 629 O O . ALA A 1 85 ? 12.161 18.881 -10.442 1.00 40.84 85 ALA A O 1
ATOM 630 N N . ALA A 1 86 ? 12.303 20.654 -11.785 1.00 37.69 86 ALA A N 1
ATOM 631 C CA . ALA A 1 86 ? 12.685 21.580 -10.714 1.00 37.69 86 ALA A CA 1
ATOM 632 C C . ALA A 1 86 ? 11.578 21.852 -9.670 1.00 37.69 86 ALA A C 1
ATOM 634 O O . ALA A 1 86 ? 11.880 21.997 -8.486 1.00 37.69 86 ALA A O 1
ATOM 635 N N . THR A 1 87 ? 10.300 21.873 -10.064 1.00 41.22 87 THR A N 1
ATOM 636 C CA . THR A 1 87 ? 9.171 22.244 -9.178 1.00 41.22 87 THR A CA 1
ATOM 637 C C . THR A 1 87 ? 8.469 21.032 -8.547 1.00 41.22 87 THR A C 1
ATOM 639 O O . THR A 1 87 ? 7.581 21.192 -7.715 1.00 41.22 87 THR A O 1
ATOM 642 N N . MET A 1 88 ? 8.865 19.811 -8.923 1.00 46.88 88 MET A N 1
ATOM 643 C CA . MET A 1 88 ? 8.163 18.569 -8.575 1.00 46.88 88 MET A CA 1
ATOM 644 C C . MET A 1 88 ? 8.951 17.614 -7.671 1.00 46.88 88 MET A C 1
ATOM 646 O O . MET A 1 88 ? 8.467 16.515 -7.414 1.00 46.88 88 MET A O 1
ATOM 650 N N . HIS A 1 89 ? 10.119 18.008 -7.152 1.00 45.88 89 HIS A N 1
ATOM 651 C CA . HIS A 1 89 ? 10.979 17.132 -6.345 1.00 45.88 89 HIS A CA 1
ATOM 652 C C . HIS A 1 89 ? 10.215 16.398 -5.224 1.00 45.88 89 HIS A C 1
ATOM 654 O O . HIS A 1 89 ? 10.249 15.174 -5.179 1.00 45.88 89 HIS A O 1
ATOM 660 N N . GLY A 1 90 ? 9.420 17.094 -4.399 1.00 47.97 90 GLY A N 1
ATOM 661 C CA . GLY A 1 90 ? 8.647 16.453 -3.319 1.00 47.97 90 GLY A CA 1
ATOM 662 C C . GLY A 1 90 ? 7.514 15.522 -3.789 1.00 47.97 90 GLY A C 1
ATOM 663 O O . GLY A 1 90 ? 7.251 14.497 -3.167 1.00 47.97 90 GLY A O 1
ATOM 664 N N . VAL A 1 91 ? 6.863 15.835 -4.915 1.00 54.00 91 VAL A N 1
ATOM 665 C CA . VAL A 1 91 ? 5.772 15.017 -5.491 1.00 54.00 91 VAL A CA 1
ATOM 666 C C . VAL A 1 91 ? 6.324 13.764 -6.182 1.00 54.00 91 VAL A C 1
ATOM 668 O O . VAL A 1 91 ? 5.724 12.686 -6.116 1.00 54.00 91 VAL A O 1
ATOM 671 N N . ILE A 1 92 ? 7.486 13.902 -6.821 1.00 60.19 92 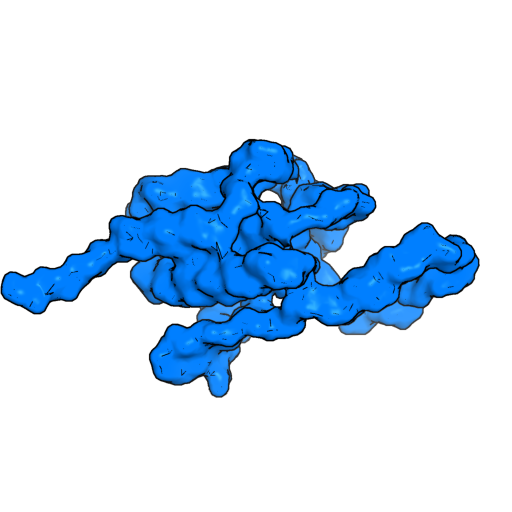ILE A N 1
ATOM 672 C CA . ILE A 1 92 ? 8.218 12.818 -7.475 1.00 60.19 92 ILE A CA 1
ATOM 673 C C . ILE A 1 92 ? 8.785 11.853 -6.420 1.00 60.19 92 ILE A C 1
ATOM 675 O O . ILE A 1 92 ? 8.547 10.649 -6.527 1.00 60.19 92 ILE A O 1
ATOM 679 N N . LEU A 1 93 ? 9.420 12.374 -5.359 1.00 58.44 93 LEU A N 1
ATOM 680 C CA . LEU A 1 93 ? 9.900 11.590 -4.210 1.00 58.44 93 LEU A CA 1
ATOM 681 C C . LEU A 1 93 ? 8.759 10.811 -3.543 1.00 58.44 93 LEU A C 1
ATOM 683 O O . LEU A 1 93 ? 8.835 9.592 -3.405 1.00 58.44 93 LEU A O 1
ATOM 687 N N . GLY A 1 94 ? 7.649 11.490 -3.231 1.00 68.19 94 GLY A N 1
ATOM 688 C CA . GLY A 1 94 ? 6.490 10.860 -2.597 1.00 68.19 94 GLY A CA 1
ATOM 689 C C . GLY A 1 94 ? 5.836 9.765 -3.443 1.00 68.19 94 GLY A C 1
ATOM 690 O O . GLY A 1 94 ? 5.196 8.877 -2.899 1.00 68.19 94 GLY A O 1
ATOM 691 N N . THR A 1 95 ? 5.999 9.784 -4.767 1.00 77.12 95 THR A N 1
ATOM 692 C CA . THR A 1 95 ? 5.471 8.728 -5.645 1.00 77.12 95 THR A CA 1
ATOM 693 C C . THR A 1 95 ? 6.415 7.524 -5.723 1.00 77.12 95 THR A C 1
ATOM 695 O O . THR A 1 95 ? 5.943 6.391 -5.814 1.00 77.12 95 THR A O 1
ATOM 698 N N . ALA A 1 96 ? 7.732 7.746 -5.650 1.00 87.38 96 ALA A N 1
ATOM 699 C CA . ALA A 1 96 ? 8.739 6.690 -5.762 1.00 87.38 96 ALA A CA 1
ATOM 700 C C . ALA A 1 96 ? 8.5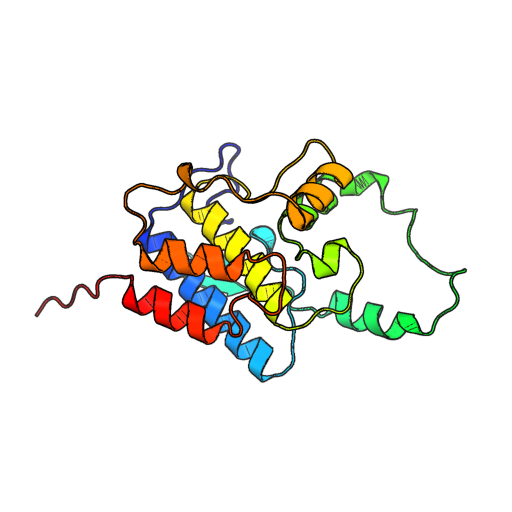85 5.604 -4.680 1.00 87.38 96 ALA A C 1
ATOM 702 O O . ALA A 1 96 ? 8.718 4.423 -4.991 1.00 87.38 96 ALA A O 1
ATOM 703 N N . ALA A 1 97 ? 8.206 5.981 -3.454 1.00 93.12 97 ALA A N 1
ATOM 704 C CA . ALA A 1 97 ? 8.049 5.065 -2.316 1.00 93.12 97 ALA A CA 1
ATOM 705 C C . ALA A 1 97 ? 6.947 3.995 -2.490 1.00 93.12 97 ALA A C 1
ATOM 707 O O . ALA A 1 97 ? 6.966 2.964 -1.815 1.00 93.12 97 ALA A O 1
ATOM 708 N N . TYR A 1 98 ? 5.991 4.212 -3.402 1.00 95.44 98 TYR A N 1
ATOM 709 C CA . TYR A 1 98 ? 4.904 3.263 -3.700 1.00 95.44 98 TYR A CA 1
ATOM 710 C C . TYR A 1 98 ? 5.088 2.555 -5.045 1.00 95.44 98 TYR A C 1
ATOM 712 O O . TYR A 1 98 ? 4.218 1.793 -5.467 1.00 95.44 98 TYR A O 1
ATOM 720 N N . MET A 1 99 ? 6.201 2.798 -5.742 1.00 94.31 99 MET A N 1
ATOM 721 C CA . MET A 1 99 ? 6.504 2.071 -6.968 1.00 94.31 99 MET A CA 1
ATOM 722 C C . MET A 1 99 ? 6.821 0.611 -6.662 1.00 94.31 99 MET A C 1
ATOM 724 O O . MET A 1 99 ? 7.412 0.263 -5.643 1.00 94.31 99 MET A O 1
ATOM 728 N N . SER A 1 100 ? 6.477 -0.258 -7.603 1.00 95.31 100 SER A N 1
ATOM 729 C CA . SER A 1 100 ? 6.933 -1.642 -7.571 1.00 95.31 100 SER A CA 1
ATOM 730 C C . SER A 1 100 ? 8.410 -1.767 -8.004 1.00 95.31 100 SER A C 1
ATOM 732 O O . SER A 1 100 ? 8.910 -0.945 -8.780 1.00 95.31 100 SER A O 1
ATOM 734 N N . PRO A 1 101 ? 9.120 -2.832 -7.589 1.00 95.81 101 PRO A N 1
ATOM 735 C CA . PRO A 1 101 ? 10.486 -3.121 -8.031 1.00 95.81 101 PRO A CA 1
ATOM 736 C C . PRO A 1 101 ? 10.652 -3.227 -9.553 1.00 95.81 101 PRO A C 1
ATOM 738 O O . PRO A 1 101 ? 11.747 -3.005 -10.073 1.00 95.81 101 PRO A O 1
ATOM 741 N N . GLU A 1 102 ? 9.613 -3.633 -10.281 1.00 93.62 102 GLU A N 1
ATOM 742 C CA . GLU A 1 102 ? 9.605 -3.650 -11.741 1.00 93.62 102 GLU A CA 1
ATOM 743 C C . GLU A 1 102 ? 9.464 -2.243 -12.337 1.00 93.62 102 GLU A C 1
ATOM 745 O O . GLU A 1 102 ? 10.201 -1.929 -13.269 1.00 93.62 102 GLU A O 1
ATOM 750 N N . GLN A 1 103 ? 8.633 -1.367 -11.759 1.00 92.06 103 GLN A N 1
ATOM 751 C CA . GLN A 1 103 ? 8.548 0.042 -12.168 1.00 92.06 103 GLN A CA 1
ATOM 752 C C . GLN A 1 103 ? 9.859 0.786 -11.919 1.00 92.06 103 GLN A C 1
ATOM 754 O O . GLN A 1 103 ? 10.357 1.452 -12.822 1.00 92.06 103 GLN A O 1
ATOM 759 N N . ALA A 1 104 ? 10.454 0.614 -10.736 1.00 89.31 104 ALA A N 1
ATOM 760 C CA . ALA A 1 104 ? 11.729 1.235 -10.375 1.00 89.31 104 ALA A CA 1
ATOM 761 C C . ALA A 1 104 ? 12.881 0.830 -11.315 1.00 89.31 104 ALA A C 1
ATOM 763 O O . ALA A 1 104 ? 13.849 1.566 -11.477 1.00 89.31 104 ALA A O 1
ATOM 764 N N . ARG A 1 105 ? 12.774 -0.341 -11.959 1.00 87.25 105 ARG A N 1
ATOM 765 C CA . ARG A 1 105 ? 13.736 -0.839 -12.955 1.00 87.25 105 ARG A CA 1
ATOM 766 C C . ARG A 1 105 ? 13.321 -0.565 -14.407 1.00 87.25 105 ARG A C 1
ATOM 768 O O . ARG A 1 105 ? 13.992 -1.061 -15.308 1.00 87.25 105 ARG A O 1
ATOM 775 N N . GLY A 1 106 ? 12.208 0.130 -14.650 1.00 83.00 106 GLY A N 1
ATOM 776 C CA . GLY A 1 106 ? 11.679 0.364 -16.000 1.00 83.00 106 GLY A CA 1
ATOM 777 C C . GLY A 1 106 ? 11.245 -0.911 -16.738 1.00 83.00 106 GLY A C 1
ATOM 778 O O . GLY A 1 106 ? 11.276 -0.959 -17.964 1.00 83.00 106 GLY A O 1
ATOM 779 N N . LYS A 1 107 ? 10.883 -1.975 -16.012 1.00 85.44 107 LYS A N 1
ATOM 780 C CA . LYS A 1 107 ? 10.432 -3.253 -16.585 1.00 85.44 107 LYS A CA 1
ATOM 781 C C . LYS A 1 107 ? 8.921 -3.256 -16.824 1.00 85.44 107 LYS A C 1
ATOM 783 O O . LYS A 1 107 ? 8.174 -2.484 -16.229 1.00 85.44 107 LYS A O 1
ATOM 788 N N . ALA A 1 108 ? 8.468 -4.197 -17.653 1.00 85.75 108 ALA A N 1
ATOM 789 C CA . ALA A 1 108 ? 7.050 -4.404 -17.919 1.00 85.75 108 ALA A CA 1
ATOM 790 C C . ALA A 1 108 ? 6.253 -4.694 -16.632 1.00 85.75 108 ALA A C 1
ATOM 792 O O . ALA A 1 108 ? 6.576 -5.601 -15.849 1.00 85.75 108 ALA A O 1
ATOM 793 N N . VAL A 1 109 ? 5.180 -3.926 -16.463 1.00 89.69 109 VAL A N 1
ATOM 794 C CA . VAL A 1 109 ? 4.259 -3.990 -15.327 1.00 89.69 109 VAL A CA 1
ATOM 795 C C . VAL A 1 109 ? 3.053 -4.865 -15.648 1.00 89.69 109 VAL A C 1
ATOM 797 O O . VAL A 1 109 ? 2.652 -4.997 -16.802 1.00 89.69 109 VAL A O 1
ATOM 800 N N . ASP A 1 110 ? 2.461 -5.447 -14.613 1.00 93.50 110 ASP A N 1
ATOM 801 C CA . ASP A 1 110 ? 1.163 -6.120 -14.677 1.00 93.50 110 ASP A CA 1
ATOM 802 C C . ASP A 1 110 ? 0.361 -5.788 -13.408 1.00 93.50 110 ASP A C 1
ATOM 804 O O . ASP A 1 110 ? 0.807 -4.981 -12.595 1.00 93.50 110 ASP A O 1
ATOM 808 N N . LYS A 1 111 ? -0.818 -6.387 -13.216 1.00 96.25 111 LYS A N 1
ATOM 809 C CA . LYS A 1 111 ? -1.681 -6.114 -12.053 1.00 96.25 111 LYS A CA 1
ATOM 810 C C . LYS A 1 111 ? -0.977 -6.242 -10.691 1.00 96.25 111 LYS A C 1
ATOM 812 O O . LYS A 1 111 ? -1.325 -5.537 -9.749 1.00 96.25 111 LYS A O 1
ATOM 817 N N . ARG A 1 112 ? 0.073 -7.069 -10.590 1.00 98.12 112 ARG A N 1
ATOM 818 C CA . ARG A 1 112 ? 0.858 -7.257 -9.357 1.00 98.12 112 ARG A CA 1
ATOM 819 C C . ARG A 1 112 ? 1.680 -6.028 -8.984 1.00 98.12 112 ARG A C 1
ATOM 821 O O . ARG A 1 112 ? 2.127 -5.919 -7.844 1.00 98.12 112 ARG A O 1
ATOM 828 N N . THR A 1 113 ? 1.868 -5.091 -9.908 1.00 96.12 113 THR A N 1
ATOM 829 C CA . THR A 1 113 ? 2.408 -3.764 -9.608 1.00 96.12 113 THR A CA 1
ATOM 830 C C . THR A 1 113 ? 1.517 -3.022 -8.612 1.00 96.12 113 THR A C 1
ATOM 832 O O . THR A 1 113 ? 2.027 -2.496 -7.624 1.00 96.12 113 THR A O 1
ATOM 835 N N . ASP A 1 114 ? 0.196 -3.059 -8.800 1.00 97.81 114 ASP A N 1
ATOM 836 C CA . ASP A 1 114 ? -0.742 -2.412 -7.877 1.00 97.81 114 ASP A CA 1
ATOM 837 C C . ASP A 1 114 ? -0.804 -3.136 -6.528 1.00 97.81 114 ASP A C 1
ATOM 839 O O . ASP A 1 114 ? -1.005 -2.496 -5.504 1.00 97.81 114 ASP A O 1
ATOM 843 N N . ILE A 1 115 ? -0.567 -4.452 -6.505 1.00 98.69 115 ILE A N 1
ATOM 844 C CA . ILE A 1 115 ? -0.486 -5.249 -5.269 1.00 98.69 115 ILE A CA 1
ATOM 845 C C . ILE A 1 115 ? 0.702 -4.825 -4.396 1.00 98.69 115 ILE A C 1
ATOM 847 O O . ILE A 1 115 ? 0.572 -4.719 -3.177 1.00 98.69 115 ILE A O 1
ATOM 851 N N . GLY A 1 116 ? 1.853 -4.535 -5.010 1.00 98.38 116 GLY A N 1
ATOM 852 C CA . GLY A 1 116 ? 3.004 -3.989 -4.286 1.00 98.38 116 GLY A CA 1
ATOM 853 C C . GLY A 1 116 ? 2.682 -2.629 -3.665 1.00 98.38 116 GLY A C 1
ATOM 854 O O . GLY A 1 116 ? 2.887 -2.423 -2.471 1.00 98.38 116 GLY A O 1
ATOM 855 N N . ALA A 1 117 ? 2.090 -1.734 -4.459 1.00 98.12 117 ALA A N 1
ATOM 856 C CA . ALA A 1 117 ? 1.663 -0.418 -3.993 1.00 98.12 117 ALA A CA 1
ATOM 857 C C . ALA A 1 117 ? 0.592 -0.503 -2.888 1.00 98.12 117 ALA A C 1
ATOM 859 O O . ALA A 1 117 ? 0.648 0.237 -1.906 1.00 98.12 117 ALA A O 1
ATOM 860 N N . PHE A 1 118 ? -0.347 -1.446 -3.004 1.00 98.69 118 PHE A N 1
ATOM 861 C CA . PHE A 1 118 ? -1.348 -1.744 -1.983 1.00 98.69 118 PHE A CA 1
ATOM 862 C C . PHE A 1 118 ? -0.695 -2.157 -0.660 1.00 98.69 118 PHE A C 1
ATOM 864 O O . PHE A 1 118 ? -1.065 -1.637 0.392 1.00 98.69 118 PHE A O 1
ATOM 871 N N . GLY A 1 119 ? 0.322 -3.024 -0.716 1.00 98.62 119 GLY A N 1
ATOM 872 C CA . GLY A 1 119 ? 1.124 -3.395 0.450 1.00 98.62 119 GLY A CA 1
ATOM 873 C C . GLY A 1 119 ? 1.775 -2.185 1.124 1.00 98.62 119 GLY A C 1
ATOM 874 O O . GLY A 1 119 ? 1.695 -2.057 2.344 1.00 98.62 119 GLY A O 1
ATOM 875 N N . CYS A 1 120 ? 2.350 -1.260 0.347 1.00 98.44 120 CYS A N 1
ATOM 876 C CA . CYS A 1 120 ? 2.938 -0.027 0.884 1.00 98.44 120 CYS A CA 1
ATOM 877 C C . CYS A 1 120 ? 1.888 0.858 1.573 1.00 98.44 120 CYS A C 1
ATOM 879 O O . CYS A 1 120 ? 2.143 1.399 2.647 1.00 98.44 120 CYS A O 1
ATOM 881 N N . VAL A 1 121 ? 0.698 0.987 0.976 1.00 97.75 121 VAL A N 1
ATOM 882 C CA . VAL A 1 121 ? -0.413 1.774 1.532 1.00 97.75 121 VAL A CA 1
ATOM 883 C C . VAL A 1 121 ? -0.918 1.182 2.850 1.00 97.75 121 VAL A C 1
ATOM 885 O O . VAL A 1 121 ? -1.083 1.920 3.821 1.00 97.75 121 VAL A O 1
ATOM 888 N N . LEU A 1 122 ? -1.137 -0.136 2.907 1.00 98.31 122 LEU A N 1
ATOM 889 C CA . LEU A 1 122 ? -1.566 -0.819 4.131 1.00 98.31 122 LEU A CA 1
ATOM 890 C C . LEU A 1 122 ? -0.502 -0.712 5.230 1.00 98.31 122 LEU A C 1
ATOM 892 O O . LEU A 1 122 ? -0.829 -0.405 6.375 1.00 98.31 122 LEU A O 1
ATOM 896 N N . TYR A 1 123 ? 0.770 -0.914 4.882 1.00 98.44 123 TYR A N 1
ATOM 897 C CA . TYR A 1 123 ? 1.879 -0.758 5.819 1.00 98.44 123 TYR A CA 1
ATOM 898 C C . TYR A 1 123 ? 1.914 0.657 6.413 1.00 98.44 123 TYR A C 1
ATOM 900 O O . TYR A 1 123 ? 2.034 0.812 7.626 1.00 98.44 123 TYR A O 1
ATOM 908 N N . GLU A 1 124 ? 1.752 1.696 5.593 1.00 96.69 124 GLU A N 1
ATOM 909 C CA . GLU A 1 124 ? 1.766 3.072 6.093 1.00 96.69 124 GLU A CA 1
ATOM 910 C C . GLU A 1 124 ? 0.557 3.414 6.959 1.00 96.69 124 GLU A C 1
ATOM 912 O O . GLU A 1 124 ? 0.719 4.108 7.960 1.00 96.69 124 GLU A O 1
ATOM 917 N N . LEU A 1 125 ? -0.636 2.906 6.638 1.00 95.94 125 LEU A N 1
ATOM 918 C CA . LEU A 1 125 ? -1.787 3.061 7.533 1.00 95.94 125 LEU A CA 1
ATOM 919 C C . LEU A 1 125 ? -1.503 2.466 8.911 1.00 95.94 125 LEU A C 1
ATOM 921 O O . LEU A 1 125 ? -1.812 3.092 9.919 1.00 95.94 125 LEU A O 1
ATOM 925 N N . LEU A 1 126 ? -0.911 1.272 8.954 1.00 96.81 126 LEU A N 1
ATOM 926 C CA . LEU A 1 126 ? -0.671 0.552 10.202 1.00 96.81 126 LEU A CA 1
ATOM 927 C C .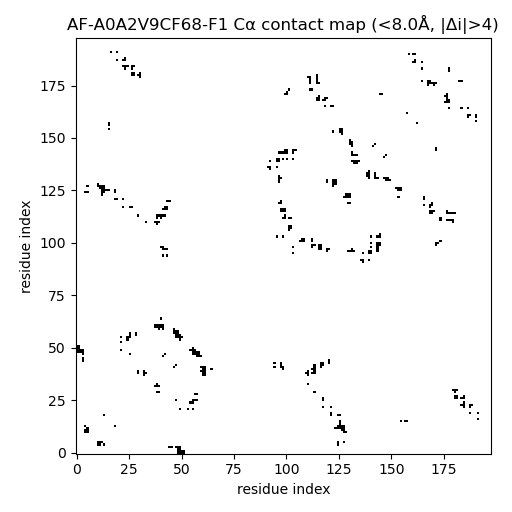 LEU A 1 126 ? 0.487 1.130 11.020 1.00 96.81 126 LEU A C 1
ATOM 929 O O . LEU A 1 126 ? 0.458 1.048 12.243 1.00 96.81 126 LEU A O 1
ATOM 933 N N . THR A 1 127 ? 1.508 1.687 10.369 1.00 96.12 127 THR A N 1
ATOM 934 C CA . THR A 1 127 ? 2.754 2.107 11.037 1.00 96.12 127 THR A CA 1
ATOM 935 C C . THR A 1 127 ? 2.930 3.621 11.129 1.00 96.12 127 THR A C 1
ATOM 937 O O . THR A 1 127 ? 3.780 4.089 11.884 1.00 96.12 127 THR A O 1
ATOM 940 N N . GLY A 1 128 ? 2.185 4.398 10.338 1.00 93.38 128 GLY A N 1
ATOM 941 C CA . GLY A 1 128 ? 2.447 5.823 10.114 1.00 93.38 128 GLY A CA 1
ATOM 942 C C . GLY A 1 128 ? 3.728 6.103 9.311 1.00 93.38 128 GLY A C 1
ATOM 943 O O . GLY A 1 128 ? 4.068 7.261 9.082 1.00 93.38 128 GLY A O 1
ATOM 944 N N . LYS A 1 129 ? 4.452 5.071 8.861 1.00 93.06 129 LYS A N 1
ATOM 945 C CA . LYS A 1 129 ? 5.737 5.180 8.159 1.00 93.06 129 LYS A CA 1
ATOM 946 C C . LYS A 1 129 ? 5.632 4.603 6.753 1.00 93.06 129 LYS A C 1
ATOM 948 O O . LYS A 1 129 ? 4.891 3.655 6.513 1.00 93.06 129 LYS A O 1
ATOM 953 N N . GLN A 1 130 ? 6.403 5.140 5.814 1.00 94.56 130 GLN A N 1
ATOM 954 C CA . GLN A 1 130 ? 6.528 4.505 4.503 1.00 94.56 130 GLN A CA 1
ATOM 955 C C . GLN A 1 130 ? 7.281 3.176 4.631 1.00 94.56 130 GLN A C 1
ATOM 957 O O . GLN A 1 130 ? 8.173 3.035 5.466 1.00 94.56 130 GLN A O 1
ATOM 962 N N . ALA A 1 131 ? 6.913 2.197 3.802 1.00 96.38 131 ALA A N 1
ATOM 963 C CA . ALA A 1 131 ? 7.598 0.904 3.760 1.00 96.38 131 ALA A CA 1
ATOM 964 C C . ALA A 1 131 ? 9.040 1.032 3.240 1.00 96.38 131 ALA A C 1
ATOM 966 O O . ALA A 1 131 ? 9.919 0.286 3.666 1.00 96.38 131 ALA A O 1
ATOM 967 N N . PHE A 1 132 ? 9.266 1.986 2.333 1.00 95.81 132 PHE A N 1
ATOM 968 C CA . PHE A 1 132 ? 10.557 2.308 1.734 1.00 95.81 132 PHE A CA 1
ATOM 969 C C . PHE A 1 132 ? 10.710 3.831 1.705 1.00 95.81 132 PHE A C 1
ATOM 971 O O . PHE A 1 132 ? 9.795 4.520 1.255 1.00 95.81 132 PHE A O 1
ATOM 978 N N . ASP A 1 133 ? 11.845 4.335 2.178 1.00 92.75 133 ASP A N 1
ATOM 979 C CA . ASP A 1 133 ? 12.147 5.766 2.286 1.00 92.75 133 ASP A CA 1
ATOM 980 C C . ASP A 1 133 ? 13.648 6.004 2.021 1.00 92.75 133 ASP A C 1
ATOM 982 O O . ASP A 1 133 ? 14.419 5.042 1.938 1.00 92.75 133 ASP A O 1
ATOM 986 N N . GLY A 1 134 ? 14.052 7.261 1.850 1.00 90.19 134 GLY A N 1
ATOM 987 C CA . GLY A 1 134 ? 15.422 7.680 1.543 1.00 90.19 134 GLY A CA 1
ATOM 988 C C . GLY A 1 134 ? 15.544 9.200 1.417 1.00 90.19 134 GLY A C 1
ATOM 989 O O . GLY A 1 134 ? 14.541 9.899 1.275 1.00 90.19 134 GLY A O 1
ATOM 990 N N . GLU A 1 135 ? 16.770 9.724 1.462 1.00 87.62 135 GLU A N 1
ATOM 991 C CA . GLU A 1 135 ? 17.012 11.174 1.408 1.00 87.62 135 GLU A CA 1
ATOM 992 C C . GLU A 1 135 ? 16.738 11.753 0.012 1.00 87.62 135 GLU A C 1
ATOM 994 O O . GLU A 1 135 ? 16.349 12.917 -0.130 1.00 87.62 135 GLU A O 1
ATOM 999 N N . ASP A 1 136 ? 16.894 10.928 -1.026 1.00 86.25 136 ASP A N 1
ATOM 1000 C CA . ASP A 1 136 ? 16.601 11.282 -2.407 1.00 86.25 136 ASP A CA 1
ATOM 1001 C C . ASP A 1 136 ? 15.907 10.153 -3.192 1.00 86.25 136 ASP A C 1
ATOM 1003 O O . ASP A 1 136 ? 15.674 9.042 -2.711 1.00 86.25 136 ASP A O 1
ATOM 1007 N N . ILE A 1 137 ? 15.550 10.443 -4.447 1.00 86.75 137 ILE A N 1
ATOM 1008 C CA . ILE A 1 137 ? 14.812 9.502 -5.294 1.00 86.75 137 ILE A CA 1
ATOM 1009 C C . ILE A 1 137 ? 15.620 8.243 -5.600 1.00 86.75 137 ILE A C 1
ATOM 1011 O O . ILE A 1 137 ? 15.050 7.160 -5.713 1.00 86.75 137 ILE A O 1
ATOM 1015 N N . THR A 1 138 ? 16.934 8.368 -5.745 1.00 88.19 138 THR A N 1
ATOM 1016 C CA . THR A 1 138 ? 17.814 7.244 -6.058 1.00 88.19 138 THR A CA 1
ATOM 1017 C C . THR A 1 138 ? 17.846 6.278 -4.884 1.00 88.19 138 THR A C 1
ATOM 1019 O O . THR A 1 138 ? 17.730 5.067 -5.088 1.00 88.19 138 THR A O 1
ATOM 1022 N N . GLU A 1 139 ? 17.931 6.805 -3.664 1.00 93.69 139 GLU A N 1
ATOM 1023 C CA . GLU A 1 139 ? 17.879 6.016 -2.435 1.00 93.69 139 GLU A CA 1
ATOM 1024 C C . GLU A 1 139 ? 16.525 5.330 -2.252 1.00 93.69 139 GLU A C 1
ATOM 1026 O O . GLU A 1 139 ? 16.484 4.118 -2.028 1.00 93.69 139 GLU A O 1
ATOM 1031 N N . ILE A 1 140 ? 15.417 6.051 -2.454 1.00 93.56 140 ILE A N 1
ATOM 1032 C CA . ILE A 1 140 ? 14.067 5.475 -2.367 1.00 93.56 140 ILE A CA 1
ATOM 1033 C C . ILE A 1 140 ? 13.891 4.344 -3.391 1.00 93.56 140 ILE A C 1
ATOM 1035 O O . ILE A 1 140 ? 13.420 3.257 -3.052 1.00 93.56 140 ILE A O 1
ATOM 1039 N N . LEU A 1 141 ? 14.297 4.551 -4.649 1.00 92.25 141 LEU A N 1
ATOM 1040 C CA . LEU A 1 141 ? 14.207 3.514 -5.682 1.00 92.25 141 LEU A CA 1
ATOM 1041 C C . LEU A 1 141 ? 15.107 2.312 -5.361 1.00 92.25 141 LEU A C 1
ATOM 1043 O O . LEU A 1 141 ? 14.716 1.166 -5.604 1.00 92.25 141 LEU A O 1
ATOM 1047 N N . ALA A 1 142 ? 16.292 2.541 -4.791 1.00 95.38 142 ALA A N 1
ATOM 1048 C CA . ALA A 1 142 ? 17.161 1.466 -4.326 1.00 95.38 142 ALA A CA 1
ATOM 1049 C C . ALA A 1 142 ? 16.506 0.664 -3.189 1.00 95.38 142 ALA A C 1
ATOM 1051 O O . ALA A 1 142 ? 16.545 -0.571 -3.228 1.00 95.38 142 ALA A O 1
ATOM 1052 N N . ALA A 1 143 ? 15.856 1.339 -2.237 1.00 96.94 143 ALA A N 1
ATOM 1053 C CA . ALA A 1 143 ? 15.113 0.720 -1.145 1.00 96.94 143 ALA A CA 1
ATOM 1054 C C . ALA A 1 143 ? 13.949 -0.139 -1.672 1.00 96.94 143 ALA A C 1
ATO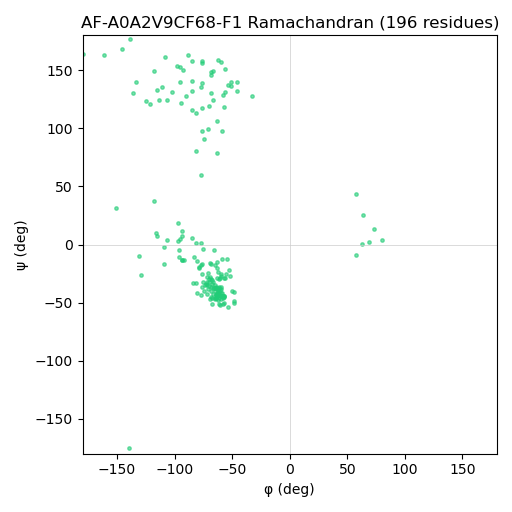M 1056 O O . ALA A 1 143 ? 13.886 -1.346 -1.424 1.00 96.94 143 ALA A O 1
ATOM 1057 N N . VAL A 1 144 ? 13.107 0.422 -2.545 1.00 96.62 144 VAL A N 1
ATOM 1058 C CA . VAL A 1 144 ? 12.021 -0.307 -3.228 1.00 96.62 144 VAL A CA 1
ATOM 1059 C C . VAL A 1 144 ? 12.522 -1.605 -3.872 1.00 96.62 144 VAL A C 1
ATOM 1061 O O . VAL A 1 144 ? 11.861 -2.643 -3.801 1.00 96.62 144 VAL A O 1
ATOM 1064 N N . VAL A 1 145 ? 13.711 -1.582 -4.470 1.00 96.94 145 VAL A N 1
ATOM 1065 C CA . VAL A 1 145 ? 14.299 -2.706 -5.209 1.00 96.94 145 VAL A CA 1
ATOM 1066 C C . VAL A 1 145 ? 14.963 -3.748 -4.302 1.00 96.94 145 VAL A C 1
ATOM 1068 O O . VAL A 1 145 ? 14.958 -4.925 -4.679 1.00 96.94 145 VAL A O 1
ATOM 1071 N N . LYS A 1 146 ? 15.560 -3.344 -3.171 1.00 96.19 146 LYS A N 1
ATOM 1072 C CA . LYS A 1 146 ? 16.525 -4.174 -2.423 1.00 96.19 146 LYS A CA 1
ATOM 1073 C C . LYS A 1 146 ? 16.255 -4.327 -0.927 1.00 96.19 146 LYS A C 1
ATOM 1075 O O . LYS A 1 146 ? 16.734 -5.306 -0.366 1.00 96.19 146 LYS A O 1
ATOM 1080 N N . THR A 1 147 ? 15.574 -3.386 -0.280 1.00 96.62 147 THR A N 1
ATOM 1081 C CA . THR A 1 147 ? 15.398 -3.404 1.180 1.00 96.62 147 THR A CA 1
ATOM 1082 C C . THR A 1 147 ? 14.056 -3.998 1.576 1.00 96.62 147 THR A C 1
ATOM 1084 O O . THR A 1 147 ? 13.090 -3.956 0.813 1.00 96.62 147 THR A O 1
ATOM 1087 N N . GLU A 1 148 ? 13.997 -4.548 2.782 1.00 97.19 148 GLU A N 1
ATOM 1088 C CA . GLU A 1 148 ? 12.752 -4.975 3.414 1.00 97.19 148 GLU A CA 1
ATOM 1089 C C . GLU A 1 148 ? 12.179 -3.843 4.284 1.00 97.19 148 GLU A C 1
ATOM 1091 O O . GLU A 1 148 ? 12.958 -3.040 4.807 1.00 97.19 148 GLU A O 1
ATOM 1096 N N . PRO A 1 149 ? 10.847 -3.765 4.453 1.00 97.25 149 PRO A N 1
ATOM 1097 C CA . PRO A 1 149 ? 10.224 -2.872 5.427 1.00 97.25 149 PRO A CA 1
ATOM 1098 C C . PRO A 1 149 ? 10.638 -3.209 6.866 1.00 97.25 149 PRO A C 1
ATOM 1100 O O . PRO A 1 149 ? 10.995 -4.348 7.179 1.00 97.25 149 PRO A O 1
ATOM 1103 N N . ASP A 1 150 ? 10.503 -2.237 7.766 1.00 97.44 150 ASP A N 1
ATOM 1104 C CA . ASP A 1 150 ? 10.654 -2.454 9.207 1.00 97.44 150 ASP A CA 1
ATOM 1105 C C . ASP A 1 150 ? 9.430 -3.196 9.774 1.00 97.44 150 ASP A C 1
ATOM 1107 O O . ASP A 1 150 ? 8.426 -2.617 10.190 1.00 97.44 150 ASP A O 1
ATOM 1111 N N . TRP A 1 151 ? 9.506 -4.524 9.793 1.00 97.62 151 TRP A N 1
ATOM 1112 C CA . TRP A 1 151 ? 8.420 -5.372 10.284 1.00 97.62 151 TRP A CA 1
ATOM 1113 C C . TRP A 1 151 ? 8.123 -5.209 11.785 1.00 97.62 151 TRP A C 1
ATOM 1115 O O . TRP A 1 151 ? 7.032 -5.599 12.224 1.00 97.62 151 TRP A O 1
ATOM 1125 N N . GLU A 1 152 ? 9.047 -4.639 12.565 1.00 97.00 152 GLU A N 1
ATOM 1126 C CA . GLU A 1 152 ? 8.846 -4.358 13.992 1.00 97.00 152 GLU A CA 1
ATOM 1127 C C . GLU A 1 152 ? 8.010 -3.092 14.220 1.00 97.00 152 GLU A C 1
ATOM 1129 O O . GLU A 1 152 ? 7.372 -2.960 15.264 1.00 97.00 152 GLU A O 1
ATOM 1134 N N . ALA A 1 153 ? 7.912 -2.206 13.221 1.00 96.38 153 ALA A N 1
ATOM 1135 C CA . ALA A 1 153 ? 7.049 -1.028 13.281 1.00 96.38 153 ALA A CA 1
ATOM 1136 C C . ALA A 1 153 ? 5.546 -1.364 13.264 1.00 96.38 153 ALA A C 1
ATOM 1138 O O . ALA A 1 153 ? 4.719 -0.513 13.598 1.00 96.38 153 ALA A O 1
ATOM 1139 N N . LEU A 1 154 ? 5.168 -2.584 12.864 1.00 97.00 154 LEU A N 1
ATOM 1140 C CA . LEU A 1 154 ? 3.771 -3.015 12.836 1.00 97.00 154 LEU A CA 1
ATOM 1141 C C . LEU A 1 154 ? 3.200 -3.145 14.258 1.00 97.00 154 LEU A C 1
ATOM 1143 O O . LEU A 1 154 ? 3.776 -3.883 15.066 1.00 97.00 154 LEU A O 1
ATOM 1147 N N . PRO A 1 155 ? 2.020 -2.558 14.550 1.00 95.94 155 PRO A N 1
ATOM 1148 C CA . PRO A 1 155 ? 1.381 -2.667 15.858 1.00 95.94 155 PRO A CA 1
ATOM 1149 C C . PRO A 1 155 ? 1.263 -4.118 16.326 1.00 95.94 155 PRO A C 1
ATOM 1151 O O . PRO A 1 155 ? 0.898 -5.000 15.541 1.00 95.94 155 PRO A O 1
ATOM 1154 N N . ALA A 1 156 ? 1.500 -4.374 17.615 1.00 94.94 156 ALA A N 1
ATOM 1155 C CA . ALA A 1 156 ? 1.372 -5.713 18.201 1.00 94.94 156 ALA A CA 1
ATOM 1156 C C . ALA A 1 156 ? -0.032 -6.320 17.998 1.00 94.94 156 ALA A C 1
ATOM 1158 O O . ALA A 1 156 ? -0.163 -7.529 17.859 1.00 94.94 156 ALA A O 1
ATOM 1159 N N . ALA A 1 157 ? -1.062 -5.472 17.906 1.00 93.50 157 ALA A N 1
ATOM 1160 C CA . ALA A 1 157 ? -2.443 -5.867 17.630 1.00 93.50 157 ALA A CA 1
ATOM 1161 C C . ALA A 1 157 ? -2.718 -6.256 16.161 1.00 93.50 157 ALA A C 1
ATOM 1163 O O . ALA A 1 157 ? -3.841 -6.631 15.840 1.00 93.50 157 ALA A O 1
ATOM 1164 N N . THR A 1 158 ? -1.737 -6.141 15.257 1.00 96.44 158 THR A N 1
ATOM 1165 C CA . THR A 1 158 ? -1.891 -6.552 13.851 1.00 96.44 158 THR A CA 1
ATOM 1166 C C . THR A 1 158 ? -1.959 -8.082 13.771 1.00 96.44 158 THR A C 1
ATOM 1168 O O . THR A 1 158 ? -0.965 -8.715 14.150 1.00 96.44 158 THR A O 1
ATOM 1171 N N . PRO A 1 159 ? -3.059 -8.677 13.259 1.00 96.56 159 PRO A N 1
ATOM 1172 C CA . PRO A 1 159 ? -3.199 -10.128 13.126 1.00 96.56 159 PRO A CA 1
ATOM 1173 C C . PRO A 1 159 ? -2.070 -10.755 12.302 1.00 96.56 159 PRO A C 1
ATOM 1175 O O . PRO A 1 159 ? -1.498 -10.110 11.415 1.00 96.56 159 PRO A O 1
ATOM 1178 N N . MET A 1 160 ? -1.746 -12.018 12.581 1.00 96.12 160 MET A N 1
ATOM 1179 C CA . MET A 1 160 ? -0.653 -12.719 11.897 1.00 96.12 160 MET A CA 1
ATOM 1180 C C . MET A 1 160 ? -0.931 -12.889 10.403 1.00 96.12 160 MET A C 1
ATOM 1182 O O . MET A 1 160 ? -0.038 -12.694 9.584 1.00 96.12 160 MET A O 1
ATOM 1186 N N . GLU A 1 161 ? -2.187 -13.128 10.056 1.00 96.88 161 GLU A N 1
ATOM 1187 C CA . GLU A 1 161 ? -2.697 -13.248 8.696 1.00 96.88 161 GLU A CA 1
ATOM 1188 C C . GLU A 1 161 ? -2.427 -11.961 7.900 1.00 96.88 161 GLU A C 1
ATOM 1190 O O . GLU A 1 161 ? -1.935 -12.001 6.775 1.00 96.88 161 GLU A O 1
ATOM 1195 N N . ILE A 1 162 ? -2.628 -10.794 8.523 1.00 98.38 162 ILE A N 1
ATOM 1196 C CA . ILE A 1 162 ? -2.343 -9.488 7.909 1.00 98.38 162 ILE A CA 1
ATOM 1197 C C . ILE A 1 162 ? -0.839 -9.252 7.746 1.00 98.38 162 ILE A C 1
ATOM 1199 O O . ILE A 1 162 ? -0.403 -8.670 6.748 1.00 98.38 162 ILE A O 1
ATOM 1203 N N . ARG A 1 163 ? -0.019 -9.716 8.697 1.00 98.38 163 ARG A N 1
ATOM 1204 C CA . ARG A 1 163 ? 1.447 -9.662 8.571 1.00 98.38 163 ARG A CA 1
ATOM 1205 C C . ARG A 1 163 ? 1.920 -10.514 7.389 1.00 98.38 163 ARG A C 1
ATOM 1207 O O . ARG A 1 163 ? 2.768 -10.066 6.617 1.00 98.38 163 ARG A O 1
ATOM 1214 N N . ASP A 1 164 ? 1.349 -11.699 7.206 1.00 98.31 164 ASP A N 1
ATOM 1215 C CA . ASP A 1 164 ? 1.684 -12.595 6.096 1.00 98.31 164 ASP A CA 1
ATOM 1216 C C . ASP A 1 164 ? 1.156 -12.092 4.747 1.00 98.31 164 ASP A C 1
ATOM 1218 O O . ASP A 1 164 ? 1.845 -12.212 3.726 1.00 98.31 164 ASP A O 1
ATOM 1222 N N . LEU A 1 165 ? -0.015 -11.452 4.733 1.00 98.62 165 LEU A N 1
ATOM 1223 C CA . LEU A 1 165 ? -0.519 -10.705 3.583 1.00 98.62 165 LEU A CA 1
ATOM 1224 C C . LEU A 1 165 ? 0.454 -9.601 3.163 1.00 98.62 165 LEU A C 1
ATOM 1226 O O . LEU A 1 165 ? 0.863 -9.558 2.003 1.00 98.62 165 LEU A O 1
ATOM 1230 N N . LEU A 1 166 ? 0.894 -8.753 4.097 1.00 98.69 166 LEU A N 1
ATOM 1231 C CA . LEU A 1 166 ? 1.871 -7.700 3.808 1.00 98.69 166 LEU A CA 1
ATOM 1232 C C . LEU A 1 166 ? 3.176 -8.262 3.231 1.00 98.69 166 LEU A C 1
ATOM 1234 O O . LEU A 1 166 ? 3.675 -7.741 2.231 1.00 98.69 166 LEU A O 1
ATOM 1238 N N . ARG A 1 167 ? 3.702 -9.353 3.802 1.00 98.56 167 ARG A N 1
ATOM 1239 C CA . ARG A 1 167 ? 4.910 -10.023 3.287 1.00 98.56 167 ARG A CA 1
ATOM 1240 C C . ARG A 1 167 ? 4.735 -10.534 1.862 1.00 98.56 167 ARG A C 1
ATOM 1242 O O . ARG A 1 167 ? 5.671 -10.437 1.070 1.00 98.56 167 ARG A O 1
ATOM 1249 N N . ARG A 1 168 ? 3.563 -11.072 1.509 1.00 98.62 168 ARG A N 1
ATOM 1250 C CA . ARG A 1 168 ? 3.273 -11.506 0.132 1.00 98.62 168 ARG A CA 1
ATOM 1251 C C . ARG A 1 168 ? 3.041 -10.334 -0.812 1.00 98.62 168 ARG A C 1
ATOM 1253 O O . ARG A 1 168 ? 3.458 -10.417 -1.963 1.00 98.62 168 ARG A O 1
ATOM 1260 N N . CYS A 1 169 ? 2.436 -9.238 -0.363 1.00 98.69 169 CYS A N 1
ATOM 1261 C CA . CYS A 1 169 ? 2.272 -8.033 -1.179 1.00 98.69 169 CYS A CA 1
ATOM 1262 C C . CYS A 1 169 ? 3.618 -7.363 -1.499 1.00 98.69 169 CYS A C 1
ATOM 1264 O O . CYS A 1 169 ? 3.819 -6.892 -2.616 1.00 98.69 169 CYS A O 1
ATOM 1266 N N . LEU A 1 170 ? 4.557 -7.354 -0.549 1.00 98.56 170 LEU A N 1
ATOM 1267 C CA . LEU A 1 170 ? 5.828 -6.626 -0.659 1.00 98.56 170 LEU A CA 1
ATOM 1268 C C . LEU A 1 170 ? 6.999 -7.460 -1.207 1.00 98.56 170 LEU A C 1
ATOM 1270 O O . LEU A 1 170 ? 8.136 -6.986 -1.229 1.00 98.56 170 LEU A O 1
ATOM 1274 N N . GLN A 1 171 ? 6.724 -8.655 -1.743 1.00 98.50 171 GLN A N 1
ATOM 1275 C CA . GLN A 1 171 ? 7.728 -9.465 -2.437 1.00 98.50 171 GLN A CA 1
ATOM 1276 C C . GLN A 1 171 ? 8.381 -8.702 -3.596 1.00 98.50 171 GLN A C 1
ATOM 1278 O O . GLN A 1 171 ? 7.712 -8.137 -4.477 1.00 98.50 171 GLN A O 1
ATOM 1283 N N . LYS A 1 172 ? 9.719 -8.743 -3.628 1.00 97.88 172 LYS A N 1
ATOM 1284 C CA . LYS A 1 172 ? 10.513 -8.084 -4.671 1.00 97.88 172 LYS A CA 1
ATOM 1285 C C . LYS A 1 172 ? 10.384 -8.780 -6.020 1.00 97.88 172 LYS A C 1
ATOM 1287 O O . LYS A 1 172 ? 10.299 -8.112 -7.052 1.00 97.88 172 LYS A O 1
ATOM 1292 N N . ASP A 1 173 ? 10.337 -10.109 -6.002 1.00 97.31 173 ASP A N 1
ATOM 1293 C CA . ASP A 1 173 ? 9.995 -10.913 -7.167 1.00 97.31 173 ASP A CA 1
ATOM 1294 C C . ASP A 1 173 ? 8.471 -10.965 -7.329 1.00 97.31 173 ASP A C 1
ATOM 1296 O O . ASP A 1 173 ? 7.754 -11.558 -6.520 1.00 97.31 173 ASP A O 1
ATOM 1300 N N . LYS A 1 174 ? 7.962 -10.363 -8.411 1.00 96.00 174 LYS A N 1
ATOM 1301 C CA . LYS A 1 174 ? 6.525 -10.351 -8.706 1.00 96.00 174 LYS A CA 1
ATOM 1302 C C . LYS A 1 174 ? 5.934 -11.745 -8.960 1.00 96.00 174 LYS A C 1
ATOM 1304 O O . LYS A 1 174 ? 4.718 -11.884 -8.968 1.00 96.00 174 LYS A O 1
ATOM 1309 N N . THR A 1 175 ? 6.742 -12.776 -9.204 1.00 96.56 175 THR A N 1
ATOM 1310 C CA . THR A 1 175 ? 6.252 -14.160 -9.339 1.00 96.56 175 THR A CA 1
ATOM 1311 C C . THR A 1 175 ? 5.911 -14.802 -7.995 1.00 96.56 175 THR A C 1
ATOM 1313 O O . THR A 1 175 ? 5.037 -15.662 -7.957 1.00 96.56 175 THR A O 1
ATOM 1316 N N . LEU A 1 176 ? 6.540 -14.337 -6.911 1.00 97.50 176 LEU A N 1
ATOM 1317 C CA . LEU A 1 176 ? 6.265 -14.748 -5.529 1.00 97.50 176 LEU A CA 1
ATOM 1318 C C . LEU A 1 176 ? 5.259 -13.823 -4.831 1.00 97.50 176 LEU A C 1
ATOM 1320 O O . LEU A 1 176 ? 4.749 -14.149 -3.760 1.00 97.50 176 LEU A O 1
ATOM 1324 N N . ARG A 1 177 ? 4.992 -12.654 -5.425 1.00 98.19 177 ARG A N 1
ATOM 1325 C CA . ARG A 1 177 ? 4.028 -11.679 -4.917 1.00 98.19 177 ARG A CA 1
ATOM 1326 C C . ARG A 1 177 ? 2.606 -12.225 -4.991 1.00 98.19 177 ARG A C 1
ATOM 1328 O O . ARG A 1 177 ? 2.278 -12.971 -5.915 1.00 98.19 177 ARG A O 1
ATOM 1335 N N . LEU A 1 178 ? 1.762 -11.789 -4.053 1.00 98.12 178 LEU A N 1
ATOM 1336 C CA . LEU A 1 178 ? 0.322 -12.034 -4.110 1.00 98.12 178 LEU A CA 1
ATOM 1337 C C . LEU A 1 178 ? -0.210 -11.731 -5.520 1.00 98.12 178 LEU A C 1
ATOM 1339 O O . LEU A 1 178 ? 0.135 -10.716 -6.135 1.00 98.12 178 LEU A O 1
ATOM 1343 N N . ARG A 1 179 ? -1.001 -12.664 -6.052 1.00 97.00 179 ARG A N 1
ATOM 1344 C CA . ARG A 1 179 ? -1.380 -12.662 -7.463 1.00 97.00 179 ARG A CA 1
ATOM 1345 C C . ARG A 1 179 ? -2.521 -11.694 -7.749 1.00 97.00 179 ARG A C 1
ATOM 1347 O O . ARG A 1 179 ? -2.469 -11.005 -8.769 1.00 97.00 179 ARG A O 1
ATOM 1354 N N . ASP A 1 180 ? -3.515 -11.655 -6.869 1.00 97.62 180 ASP A N 1
ATOM 1355 C CA . ASP A 1 180 ? -4.814 -11.039 -7.112 1.00 97.62 180 ASP A CA 1
ATOM 1356 C C . ASP A 1 180 ? -5.257 -10.154 -5.940 1.00 97.62 180 ASP A C 1
ATOM 1358 O O . ASP A 1 180 ? -5.073 -10.497 -4.775 1.00 97.62 180 ASP A O 1
ATOM 1362 N N . ALA A 1 181 ? -5.851 -8.995 -6.246 1.00 97.50 181 ALA A N 1
ATOM 1363 C CA . ALA A 1 181 ? -6.344 -8.072 -5.219 1.00 97.50 181 ALA A CA 1
ATOM 1364 C C . ALA A 1 181 ? -7.563 -8.641 -4.472 1.00 97.50 181 ALA A C 1
ATOM 1366 O O . ALA A 1 181 ? -7.745 -8.351 -3.292 1.00 97.50 181 ALA A O 1
ATOM 1367 N N . GLY A 1 182 ? -8.350 -9.496 -5.136 1.00 97.44 182 GLY A N 1
ATOM 1368 C CA . GLY A 1 182 ? -9.460 -10.220 -4.514 1.00 97.44 182 GLY A CA 1
ATOM 1369 C C . GLY A 1 182 ? -9.009 -11.112 -3.354 1.00 97.44 182 GLY A C 1
ATOM 1370 O O . GLY A 1 182 ? -9.663 -11.124 -2.314 1.00 97.44 182 GLY A O 1
ATOM 1371 N N . ASP A 1 183 ? -7.845 -11.762 -3.473 1.00 97.75 183 ASP A N 1
ATOM 1372 C CA . ASP A 1 183 ? -7.270 -12.572 -2.390 1.00 97.75 183 ASP A CA 1
ATOM 1373 C C . ASP A 1 183 ? -6.963 -11.699 -1.162 1.00 97.75 183 ASP A C 1
ATOM 1375 O O . ASP A 1 183 ? -7.340 -12.038 -0.043 1.00 97.75 183 ASP A O 1
ATOM 1379 N N . ALA A 1 184 ? -6.363 -10.518 -1.370 1.00 97.62 184 ALA A N 1
ATOM 1380 C CA . ALA A 1 184 ? -6.110 -9.568 -0.285 1.00 97.62 184 ALA A CA 1
ATOM 1381 C C . ALA A 1 184 ? -7.408 -9.122 0.400 1.00 97.62 184 ALA A C 1
ATOM 1383 O O . ALA A 1 184 ? -7.458 -9.019 1.624 1.00 97.62 184 ALA A O 1
ATOM 1384 N N . ARG A 1 185 ? -8.466 -8.856 -0.379 1.00 97.06 185 ARG A N 1
ATOM 1385 C CA . ARG A 1 185 ? -9.777 -8.468 0.155 1.00 97.06 185 ARG A CA 1
ATOM 1386 C C . ARG A 1 185 ? -10.367 -9.569 1.037 1.00 97.06 185 ARG A C 1
ATOM 1388 O O . ARG A 1 185 ? -10.849 -9.262 2.125 1.00 97.06 185 ARG A O 1
ATOM 1395 N N . ILE A 1 186 ? -10.327 -10.823 0.584 1.00 96.69 186 ILE A N 1
ATOM 1396 C CA . ILE A 1 186 ? -10.843 -11.980 1.333 1.00 96.69 186 ILE A CA 1
ATOM 1397 C C . ILE A 1 186 ? -10.092 -12.131 2.656 1.00 96.69 186 ILE A C 1
ATOM 1399 O O . ILE A 1 186 ? -10.719 -12.129 3.711 1.00 96.69 186 ILE A O 1
ATOM 1403 N N . GLU A 1 187 ? -8.760 -12.157 2.614 1.00 96.50 187 GLU A N 1
ATOM 1404 C CA . GLU A 1 187 ? -7.941 -12.328 3.817 1.00 96.50 187 GLU A CA 1
ATOM 1405 C C . GLU A 1 187 ? -8.136 -11.196 4.834 1.00 96.50 187 GLU A C 1
ATOM 1407 O O . GLU A 1 187 ? -8.170 -11.430 6.041 1.00 96.50 187 GLU A O 1
ATOM 1412 N N . ILE A 1 188 ? -8.321 -9.958 4.362 1.00 96.62 188 ILE A N 1
ATOM 1413 C CA . ILE A 1 188 ? -8.638 -8.830 5.243 1.00 96.62 188 ILE A CA 1
ATOM 1414 C C . ILE A 1 188 ? -9.997 -9.023 5.920 1.00 96.62 188 ILE A C 1
ATOM 1416 O O . ILE A 1 188 ? -10.118 -8.753 7.114 1.00 96.62 188 ILE A O 1
ATOM 1420 N N . HIS A 1 189 ? -11.017 -9.475 5.190 1.00 93.81 189 HIS A N 1
ATOM 1421 C CA . HIS A 1 189 ? -12.332 -9.729 5.777 1.00 93.81 189 HIS A CA 1
ATOM 1422 C C . HIS A 1 189 ? -12.305 -10.850 6.814 1.00 93.81 189 HIS A C 1
ATOM 1424 O O . HIS A 1 189 ? -12.982 -10.731 7.830 1.00 93.81 189 HIS A O 1
ATOM 1430 N N . GLU A 1 190 ? -11.522 -11.901 6.582 1.00 92.75 190 GLU A N 1
ATOM 1431 C CA . GLU A 1 190 ? -11.367 -13.013 7.526 1.00 92.75 190 GLU A CA 1
ATOM 1432 C C . GLU A 1 190 ? -10.594 -12.603 8.788 1.00 92.75 190 GLU A C 1
ATOM 1434 O O . GLU A 1 190 ? -10.889 -13.087 9.880 1.00 92.75 190 GLU A O 1
ATOM 1439 N N . ALA A 1 191 ? -9.642 -11.674 8.661 1.00 90.31 191 ALA A N 1
ATOM 1440 C CA . ALA A 1 191 ? -8.853 -11.170 9.783 1.00 90.31 191 ALA A CA 1
ATOM 1441 C C . ALA A 1 191 ? -9.588 -10.133 10.653 1.00 90.31 191 ALA A C 1
ATOM 1443 O O . ALA A 1 191 ? -9.180 -9.892 11.791 1.00 90.31 191 ALA A O 1
ATOM 1444 N N . VAL A 1 192 ? -10.643 -9.487 10.141 1.00 82.88 192 VAL A N 1
ATOM 1445 C CA . VAL A 1 192 ? -11.485 -8.577 10.930 1.00 82.88 192 VAL A CA 1
ATOM 1446 C C . VAL A 1 192 ? -12.544 -9.414 11.649 1.00 82.88 192 VAL A C 1
ATOM 1448 O O . VAL A 1 192 ? -13.405 -9.987 10.982 1.00 82.88 192 VAL A O 1
ATOM 1451 N N . PRO A 1 193 ? -12.551 -9.471 12.995 1.00 65.81 193 PRO A N 1
ATOM 1452 C CA . PRO A 1 193 ? -13.583 -10.197 13.718 1.00 65.81 193 PRO A CA 1
ATOM 1453 C C . PRO A 1 193 ? -14.955 -9.649 13.324 1.00 65.81 193 PRO A C 1
ATOM 1455 O O . PRO A 1 193 ? -15.258 -8.475 13.554 1.00 65.81 193 PRO A O 1
ATOM 1458 N N . THR A 1 194 ? -15.811 -10.485 12.737 1.00 57.75 194 THR A N 1
ATOM 1459 C CA . THR A 1 194 ? -17.229 -10.151 12.640 1.00 57.75 194 THR A CA 1
ATOM 1460 C C . THR A 1 194 ? -17.740 -10.068 14.070 1.00 57.75 194 THR A C 1
ATOM 1462 O O . THR A 1 194 ? -17.897 -11.100 14.724 1.00 57.75 194 THR A O 1
ATOM 1465 N N . ASN A 1 195 ? -17.987 -8.857 14.574 1.00 48.44 195 ASN A N 1
ATOM 1466 C CA . ASN A 1 195 ? -18.838 -8.666 15.744 1.00 48.44 195 ASN A CA 1
ATOM 1467 C C . ASN A 1 195 ? -20.245 -9.138 15.362 1.00 48.44 195 ASN A C 1
ATOM 1469 O O . ASN A 1 195 ? -21.123 -8.346 15.030 1.00 48.44 195 ASN A O 1
ATOM 1473 N N . ASN A 1 196 ? -20.444 -10.453 15.363 1.00 36.56 196 ASN A N 1
ATOM 1474 C CA . ASN A 1 196 ? -21.750 -11.059 15.257 1.00 36.56 196 ASN A CA 1
ATOM 1475 C C . ASN A 1 196 ? -22.338 -11.022 16.667 1.00 36.56 196 ASN A C 1
ATOM 1477 O O . ASN A 1 196 ? -22.245 -11.974 17.436 1.00 36.56 196 ASN A O 1
ATOM 1481 N N . SER A 1 197 ? -22.863 -9.855 17.033 1.00 38.94 197 SER A N 1
ATOM 1482 C CA . SER A 1 197 ? -23.804 -9.746 18.135 1.00 38.94 197 SER A CA 1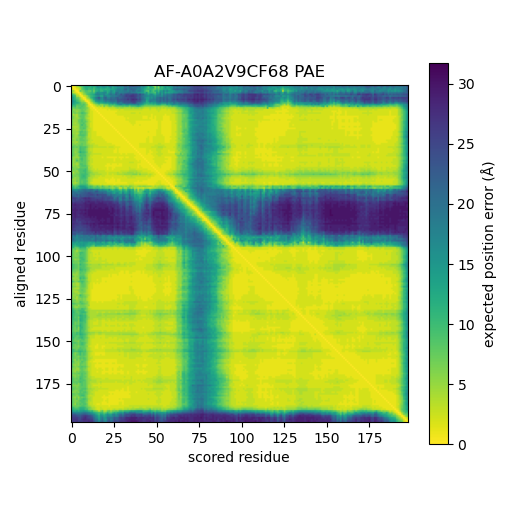
ATOM 1483 C C . SER A 1 197 ? -25.116 -10.376 17.678 1.00 38.94 197 SER A C 1
ATOM 1485 O O . SER A 1 197 ? -25.890 -9.749 16.953 1.00 38.94 197 SER A O 1
ATOM 1487 N N . VAL A 1 198 ? -25.338 -11.619 18.094 1.00 39.03 198 VAL A N 1
ATOM 1488 C CA . VAL A 1 198 ? -26.669 -12.205 18.276 1.00 39.03 198 VAL A CA 1
ATOM 1489 C C . VAL A 1 198 ? -26.687 -12.935 19.603 1.00 39.03 198 VAL A C 1
ATOM 1491 O O . VAL A 1 198 ? -25.731 -13.701 19.852 1.00 39.03 198 VAL A O 1
#

Mean predicted aligned error: 8.61 Å

Sequence (198 aa):
MRPWPSASSEKVPVPVEEALKICAQVAEALEAAHEKGIIHRDLKPANVKVTPEGKVKVLDFGLAKAFAGDAANEDPSNSPTLSIAATMHGVILGTAAYMSPEQARGKAVDKRTDIGAFGCVLYELLTGKQAFDGEDITEILAAVVKTEPDWEALPAATPMEIRDLLRRCLQKDKTLRLRDAGDARIEIHEAVPTNNSV

Radius of gyration: 17.07 Å; Cα contacts (8 Å, |Δi|>4): 279; chains: 1; bounding box: 44×37×50 Å

Nearest PDB structures (foldseek):
  7naa-assembly1_B  TM=8.596E-01  e=7.977E-09  Mycobacterium tuberculosis
  7naa-assembly2_D  TM=8.597E-01  e=7.977E-09  Mycobacterium tuberculosis
  7naa-assembly2_C  TM=8.627E-01  e=1.165E-08  Mycobacterium tuberculosis
  7naa-assembly1_A  TM=8.645E-01  e=2.770E-08  Mycobacterium tuberculosis
  6myn-assembly1_A  TM=8.037E-01  e=2.002E-08  Mus musculus

Secondary structure (DSSP, 8-state):
-BPPTT-SSS-PPPPHHHHHHHHHHHHHHHHHHHTTT---S---GGGEEE-TTS-EEE---SHHHHHTSGGGGS-GGG---SSSTTT-HHHHHHHHTT--HHHHTTPPP-THHHHHHHHHHHHHHHHSS-SS--SSHHHHHHHHHHPPP-GGGS-TTS-HHHHHHHHHHT-SSTTTS---HHHHHHHHHHHS------

Solvent-accessible surface area (backbone atoms only — not comparable to full-atom values): 11280 Å² total; per-residue (Å²): 115,50,73,43,86,51,75,50,102,64,43,54,53,39,59,62,72,58,38,43,59,51,47,32,50,51,22,48,55,48,30,64,32,46,78,71,73,46,52,40,85,64,53,44,62,92,36,38,40,39,38,92,86,70,50,70,45,83,51,79,64,24,62,79,59,55,67,58,60,66,48,83,78,56,66,89,87,75,66,95,78,72,86,67,61,85,88,36,56,70,64,53,42,66,48,45,43,29,45,26,40,41,56,68,66,75,42,90,78,56,61,45,40,43,35,25,10,46,26,32,47,52,44,22,32,43,44,30,40,71,46,28,66,55,98,45,59,68,45,13,38,47,26,44,55,73,56,78,54,71,74,81,60,49,51,88,86,55,54,68,68,57,55,53,48,40,54,28,21,57,37,64,53,70,88,73,18,50,77,52,39,54,57,56,26,51,54,43,57,71,71,46,80,78,84,76,86,123

Foldseek 3Di:
DDQQCQPDPQLDAAPQLLLLLQLLLVLVVLQVCVVVQFAQQQDDSRQWDADPVRHIDGHRGCPVVVVVVVCVPPDPVDDPPPDVCPPCFPVLQRRLLLFALCVLVVHDDGSLRVLLSSLQSSVCNQQVDGQAHDPGSVRRSCCNQDNGGPLVSGDPPNDPLVSVSSVQSSDNPSVSHDDGSVVVSVSSVVRNDPPPDD